Protein AF-A0AAP2XPA7-F1 (afdb_monomer_lite)

Organism: NCBI:txid1982626

Radius of gyration: 22.71 Å; chains: 1; bounding box: 50×50×61 Å

pLDDT: mean 86.95, std 21.34, range [24.19, 98.56]

InterPro domains:
  IPR046526 Domain of unknown function DUF6591 [PF20234] (189-269)

Structure (mmCIF, N/CA/C/O backbone):
data_AF-A0AAP2XPA7-F1
#
_entry.id   AF-A0AAP2XPA7-F1
#
loop_
_atom_site.group_PDB
_atom_site.id
_atom_site.type_symbol
_atom_site.label_atom_id
_atom_site.label_alt_id
_atom_site.label_comp_id
_atom_site.label_asym_id
_atom_site.label_entity_id
_atom_site.label_seq_id
_atom_site.pdbx_PDB_ins_code
_atom_site.Cartn_x
_atom_site.Cartn_y
_atom_site.Cartn_z
_atom_site.occupancy
_atom_site.B_iso_or_equiv
_atom_site.auth_seq_id
_atom_site.auth_comp_id
_atom_site.auth_asym_id
_atom_site.auth_atom_id
_atom_site.pdbx_PDB_model_num
ATOM 1 N N . MET A 1 1 ? 23.684 -10.908 29.708 1.00 32.38 1 MET A N 1
ATOM 2 C CA . MET A 1 1 ? 23.784 -9.441 29.543 1.00 32.38 1 MET A CA 1
ATOM 3 C C . MET A 1 1 ? 23.116 -9.049 28.233 1.00 32.38 1 MET A C 1
ATOM 5 O O . MET A 1 1 ? 23.741 -9.138 27.185 1.00 32.38 1 MET A O 1
ATOM 9 N N . LYS A 1 2 ? 21.822 -8.710 28.269 1.00 29.56 2 LYS A N 1
ATOM 10 C CA . LYS A 1 2 ? 21.107 -8.199 27.093 1.00 29.56 2 LYS A CA 1
ATOM 11 C C . LYS A 1 2 ? 21.436 -6.709 26.979 1.00 29.56 2 LYS A C 1
ATOM 13 O O . LYS A 1 2 ? 21.100 -5.944 27.875 1.00 29.56 2 LYS A O 1
ATOM 18 N N . ARG A 1 3 ? 22.179 -6.322 25.941 1.00 28.05 3 ARG A N 1
ATOM 19 C CA . ARG A 1 3 ? 22.446 -4.914 25.623 1.00 28.05 3 ARG A CA 1
ATOM 20 C C . ARG A 1 3 ? 21.129 -4.291 25.161 1.00 28.05 3 ARG A C 1
ATOM 22 O O . ARG A 1 3 ? 20.642 -4.648 24.095 1.00 28.05 3 ARG A O 1
ATOM 29 N N . GLY A 1 4 ? 20.550 -3.422 25.988 1.00 28.19 4 GLY A N 1
ATOM 30 C CA . GLY A 1 4 ? 19.386 -2.620 25.622 1.00 28.19 4 GLY A CA 1
ATOM 31 C C . GLY A 1 4 ? 19.753 -1.683 24.476 1.00 28.19 4 GLY A C 1
ATOM 32 O O . GLY A 1 4 ? 20.657 -0.858 24.613 1.00 28.19 4 GLY A O 1
ATOM 33 N N . ILE A 1 5 ? 19.091 -1.853 23.337 1.00 33.91 5 ILE A N 1
ATOM 34 C CA . ILE A 1 5 ? 19.150 -0.913 22.222 1.00 33.91 5 ILE A CA 1
ATOM 35 C C . ILE A 1 5 ? 18.190 0.220 22.585 1.00 33.91 5 ILE A C 1
ATOM 37 O O . ILE A 1 5 ? 16.990 -0.005 22.707 1.00 33.91 5 ILE A O 1
ATOM 41 N N . LYS A 1 6 ? 18.724 1.425 22.802 1.00 30.05 6 LYS A N 1
ATOM 42 C CA . LYS A 1 6 ? 17.925 2.650 22.907 1.00 30.05 6 LYS A CA 1
ATOM 43 C C . LYS A 1 6 ? 17.439 3.008 21.501 1.00 30.05 6 LYS A C 1
ATOM 45 O O . LYS A 1 6 ? 18.200 3.580 20.724 1.00 30.05 6 LYS A O 1
ATOM 50 N N . CYS A 1 7 ? 16.218 2.620 21.146 1.00 33.81 7 CYS A N 1
ATOM 51 C CA . CYS A 1 7 ? 15.579 3.067 19.911 1.00 33.81 7 CYS A CA 1
ATOM 52 C C . CYS A 1 7 ? 14.835 4.374 20.189 1.00 33.81 7 CYS A C 1
ATOM 54 O O . CYS A 1 7 ? 13.756 4.372 20.766 1.00 33.81 7 CYS A O 1
ATOM 56 N N . ILE A 1 8 ? 15.444 5.487 19.780 1.00 37.09 8 ILE A N 1
ATOM 57 C CA . ILE A 1 8 ? 14.778 6.786 19.670 1.00 37.09 8 ILE A CA 1
ATOM 58 C C . ILE A 1 8 ? 13.763 6.667 18.531 1.00 37.09 8 ILE A C 1
ATOM 60 O O . ILE A 1 8 ? 14.139 6.360 17.397 1.00 37.09 8 ILE A O 1
ATOM 64 N N . ILE A 1 9 ? 12.484 6.878 18.836 1.00 39.69 9 ILE A N 1
ATOM 65 C CA . ILE A 1 9 ? 11.406 6.940 17.848 1.00 39.69 9 ILE A CA 1
ATOM 66 C C . ILE A 1 9 ? 11.631 8.210 17.016 1.00 39.69 9 ILE A C 1
ATOM 68 O O . ILE A 1 9 ? 11.303 9.316 17.435 1.00 39.69 9 ILE A O 1
ATOM 72 N N . LEU A 1 10 ? 12.247 8.070 15.839 1.00 30.36 10 LEU A N 1
ATOM 73 C CA . LEU A 1 10 ? 12.409 9.178 14.901 1.00 30.36 10 LEU A CA 1
ATOM 74 C C . LEU A 1 10 ? 11.101 9.356 14.119 1.00 30.36 10 LEU A C 1
ATOM 76 O O . LEU A 1 10 ? 10.814 8.625 13.175 1.00 30.36 10 LEU A O 1
ATOM 80 N N . ILE A 1 11 ? 10.303 10.325 14.557 1.00 42.41 11 ILE A N 1
ATOM 81 C CA . ILE A 1 11 ? 9.029 10.723 13.957 1.00 42.41 11 ILE A CA 1
ATOM 82 C C . ILE A 1 11 ? 9.323 11.612 12.742 1.00 42.41 11 ILE A C 1
ATOM 84 O O . ILE A 1 11 ? 9.818 12.730 12.887 1.00 42.41 11 ILE A O 1
ATOM 88 N N . CYS A 1 12 ? 9.008 11.150 11.533 1.00 29.23 12 CYS A N 1
ATOM 89 C CA . CYS A 1 12 ? 8.997 12.020 10.359 1.00 29.23 12 CYS A CA 1
ATOM 90 C C . CYS A 1 12 ? 7.771 12.944 10.426 1.00 29.23 12 CYS A C 1
ATOM 92 O O . CYS A 1 12 ? 6.669 12.553 10.053 1.00 29.23 12 CYS A O 1
ATOM 94 N N . MET A 1 13 ? 7.959 14.177 10.909 1.00 28.88 13 MET A N 1
ATOM 95 C CA . MET A 1 13 ? 6.969 15.246 10.765 1.00 28.88 13 MET A CA 1
ATOM 96 C C . MET A 1 13 ? 6.822 15.609 9.283 1.00 28.88 13 MET A C 1
ATOM 98 O O . MET A 1 13 ? 7.747 16.148 8.673 1.00 28.88 13 MET A O 1
ATOM 102 N N . ILE A 1 14 ? 5.650 15.353 8.708 1.00 37.41 14 ILE A N 1
ATOM 103 C CA . ILE A 1 14 ? 5.261 15.949 7.430 1.00 37.41 14 ILE A CA 1
ATOM 104 C C . ILE A 1 14 ? 4.894 17.408 7.718 1.00 37.41 14 ILE A C 1
ATOM 106 O O . ILE A 1 14 ? 3.863 17.709 8.315 1.00 37.41 14 ILE A O 1
ATOM 110 N N . VAL A 1 15 ? 5.778 18.324 7.326 1.00 29.77 15 VAL A N 1
ATOM 111 C CA . VAL A 1 15 ? 5.534 19.768 7.383 1.00 29.77 15 VAL A CA 1
ATOM 112 C C . VAL A 1 15 ? 4.545 20.122 6.273 1.00 29.77 15 VAL A C 1
ATOM 114 O O . VAL A 1 15 ? 4.921 20.211 5.104 1.00 29.77 15 VAL A O 1
ATOM 117 N N . ILE A 1 16 ? 3.277 20.329 6.627 1.00 34.84 16 ILE A N 1
ATOM 118 C CA . ILE A 1 16 ? 2.291 20.903 5.708 1.00 34.84 16 ILE A CA 1
ATOM 119 C C . ILE A 1 16 ? 2.539 22.412 5.669 1.00 34.84 16 ILE A C 1
ATOM 121 O O . ILE A 1 16 ? 2.166 23.156 6.576 1.00 34.84 16 ILE A O 1
ATOM 125 N N . ILE A 1 17 ? 3.218 22.868 4.617 1.00 34.50 17 ILE A N 1
ATOM 126 C CA . ILE A 1 17 ? 3.345 24.292 4.310 1.00 34.50 17 ILE A CA 1
ATOM 127 C C . ILE A 1 17 ? 1.970 24.770 3.838 1.00 34.50 17 ILE A C 1
ATOM 129 O O . ILE A 1 17 ? 1.513 24.406 2.756 1.00 34.50 17 ILE A O 1
ATOM 133 N N . GLY A 1 18 ? 1.309 25.577 4.668 1.00 30.67 18 GLY A N 1
ATOM 134 C CA . GLY A 1 18 ? 0.062 26.245 4.318 1.00 30.67 18 GLY A CA 1
ATOM 135 C C . GLY A 1 18 ? 0.271 27.239 3.175 1.00 30.67 18 GLY A C 1
ATOM 136 O O . GLY A 1 18 ? 1.061 28.176 3.289 1.00 30.67 18 GLY A O 1
ATOM 137 N N . GLY A 1 19 ? -0.459 27.038 2.080 1.00 25.56 19 GLY A N 1
ATOM 138 C CA . GLY A 1 19 ? -0.622 28.009 1.006 1.00 25.56 19 GLY A CA 1
ATOM 139 C C . GLY A 1 19 ? -2.089 28.405 0.897 1.00 25.56 19 GLY A C 1
ATOM 140 O O . GLY A 1 19 ? -2.905 27.623 0.423 1.00 25.56 19 GLY A O 1
ATOM 141 N N . CYS A 1 20 ? -2.432 29.618 1.329 1.00 32.19 20 CYS A N 1
ATOM 142 C CA . CYS A 1 20 ? -3.720 30.230 1.015 1.00 32.19 20 CYS A CA 1
ATOM 143 C C . CYS A 1 20 ? -3.770 30.599 -0.474 1.00 32.19 20 CYS A C 1
ATOM 145 O O . CYS A 1 20 ? -2.860 31.269 -0.963 1.00 32.19 20 CYS A O 1
ATOM 147 N N . SER A 1 21 ? -4.864 30.283 -1.171 1.00 24.19 21 SER A N 1
ATOM 148 C CA . SER A 1 21 ? -5.301 31.095 -2.311 1.00 24.19 21 SER A CA 1
ATOM 149 C C . SER A 1 21 ? -6.804 30.985 -2.555 1.00 24.19 21 SER A C 1
ATOM 151 O O . SER A 1 21 ? -7.417 29.931 -2.428 1.00 24.19 21 SER A O 1
ATOM 153 N N . SER A 1 22 ? -7.379 32.136 -2.876 1.00 28.84 22 SER A N 1
ATOM 154 C CA . SER A 1 22 ? -8.795 32.458 -2.958 1.00 28.84 22 SER A CA 1
ATOM 155 C C . SER A 1 22 ? -9.379 32.368 -4.376 1.00 28.84 22 SER A C 1
ATOM 157 O O . SER A 1 22 ? -8.734 32.783 -5.334 1.00 28.84 22 SER A O 1
ATOM 159 N N . ASN A 1 23 ? -10.674 32.033 -4.424 1.00 29.52 23 ASN A N 1
ATOM 160 C CA . ASN A 1 23 ? -11.733 32.463 -5.355 1.00 29.52 23 ASN A CA 1
ATOM 161 C C . ASN A 1 23 ? -11.723 32.073 -6.855 1.00 29.52 23 ASN A C 1
ATOM 163 O O . ASN A 1 23 ? -11.093 32.703 -7.694 1.00 29.52 23 ASN A O 1
ATOM 167 N N . ASN A 1 24 ? -12.675 31.174 -7.159 1.00 30.34 24 ASN A N 1
ATOM 168 C CA . ASN A 1 24 ? -13.775 31.277 -8.137 1.00 30.34 24 ASN A CA 1
ATOM 169 C C . ASN A 1 24 ? -13.486 31.664 -9.603 1.00 30.34 24 ASN A C 1
ATOM 171 O O . ASN A 1 24 ? -13.270 32.832 -9.922 1.00 30.34 24 ASN A O 1
ATOM 175 N N . LYS A 1 25 ? -13.828 30.736 -10.514 1.00 27.84 25 LYS A N 1
ATOM 176 C CA . LYS A 1 25 ? -14.823 30.983 -11.580 1.00 27.84 25 LYS A CA 1
ATOM 177 C C . LYS A 1 25 ? -15.338 29.675 -12.194 1.00 27.84 25 LYS A C 1
ATOM 179 O O . LYS A 1 25 ? -14.579 28.900 -12.762 1.00 27.84 25 LYS A O 1
ATOM 184 N N . LYS A 1 26 ? -16.659 29.484 -12.100 1.00 37.09 26 LYS A N 1
ATOM 185 C CA . LYS A 1 26 ? -17.453 28.524 -12.881 1.00 37.09 26 LYS A CA 1
ATOM 186 C C . LYS A 1 26 ? -17.327 28.827 -14.374 1.00 37.09 26 LYS A C 1
ATOM 188 O O . LYS A 1 26 ? -17.405 29.993 -14.746 1.00 37.09 26 LYS A O 1
ATOM 193 N N . ASN A 1 27 ? -17.289 27.784 -15.200 1.00 28.47 27 ASN A N 1
ATOM 194 C CA . ASN A 1 27 ? -17.918 27.795 -16.517 1.00 28.47 27 ASN A CA 1
ATOM 195 C C . ASN A 1 27 ? -18.472 26.403 -16.834 1.00 28.47 27 ASN A C 1
ATOM 197 O O . ASN A 1 27 ? -17.802 25.392 -16.659 1.00 28.47 27 ASN A O 1
ATOM 201 N N . ASN A 1 28 ? -19.736 26.412 -17.244 1.00 37.72 28 ASN A N 1
ATOM 202 C CA . ASN A 1 28 ? -20.585 25.274 -17.560 1.00 37.72 28 ASN A CA 1
ATOM 203 C C . ASN A 1 28 ? -20.416 24.907 -19.040 1.00 37.72 28 ASN A C 1
ATOM 205 O O . ASN A 1 28 ? -20.481 25.808 -19.873 1.00 37.72 28 ASN A O 1
ATOM 209 N N . THR A 1 29 ? -20.343 23.618 -19.368 1.00 31.69 29 THR A N 1
ATOM 210 C CA . THR A 1 29 ? -20.801 23.083 -20.662 1.00 31.69 29 THR A CA 1
ATOM 211 C C . THR A 1 29 ? -21.188 21.621 -20.485 1.00 31.69 29 THR A C 1
ATOM 213 O O . THR A 1 29 ? -20.359 20.808 -20.088 1.00 31.69 29 THR A O 1
ATOM 216 N N . ASN A 1 30 ? -22.453 21.324 -20.787 1.00 42.62 30 ASN A N 1
ATOM 217 C CA . ASN A 1 30 ? -23.019 19.982 -20.836 1.00 42.62 30 ASN A CA 1
ATOM 218 C C . ASN A 1 30 ? -22.387 19.165 -21.969 1.00 42.62 30 ASN A C 1
ATOM 220 O O . ASN A 1 30 ? -22.401 19.586 -23.125 1.00 42.62 30 ASN A O 1
ATOM 224 N N . SER A 1 31 ? -21.960 17.957 -21.635 1.00 35.59 31 SER A N 1
ATOM 225 C CA . SER A 1 31 ? -21.952 16.801 -22.528 1.00 35.59 31 SER A CA 1
ATOM 226 C C . SER A 1 31 ? -22.419 15.611 -21.702 1.00 35.59 31 SER A C 1
ATOM 228 O O . SER A 1 31 ? -22.026 15.530 -20.540 1.00 35.59 31 SER A O 1
ATOM 230 N N . ASP A 1 32 ? -23.233 14.737 -22.291 1.00 37.47 32 ASP A N 1
ATOM 231 C CA . ASP A 1 32 ? -23.717 13.468 -21.733 1.00 37.47 32 ASP A CA 1
ATOM 232 C C . ASP A 1 32 ? -22.557 12.568 -21.268 1.00 37.47 32 ASP A C 1
ATOM 234 O O . ASP A 1 32 ? -22.134 11.634 -21.947 1.00 37.47 32 ASP A O 1
ATOM 238 N N . LEU A 1 33 ? -21.998 12.897 -20.109 1.00 39.41 33 LEU A N 1
ATOM 239 C CA . LEU A 1 33 ? -21.073 12.074 -19.361 1.00 39.41 33 LEU A CA 1
ATOM 240 C C . LEU A 1 33 ? -21.954 11.140 -18.549 1.00 39.41 33 LEU A C 1
ATOM 242 O O . LEU A 1 33 ? -22.771 11.609 -17.756 1.00 39.41 33 LEU A O 1
ATOM 246 N N . GLU A 1 34 ? -21.798 9.833 -18.761 1.00 40.03 34 GLU A N 1
ATOM 247 C CA . GLU A 1 34 ? -22.176 8.846 -17.754 1.00 40.03 34 GLU A CA 1
ATOM 248 C C . GLU A 1 34 ? -21.768 9.416 -16.398 1.00 40.03 34 GLU A C 1
ATOM 250 O O . GLU A 1 34 ? -20.605 9.781 -16.209 1.00 40.03 34 GLU A O 1
ATOM 255 N N . GLU A 1 35 ? -22.744 9.606 -15.514 1.00 39.84 35 GLU A N 1
ATOM 256 C CA . GLU A 1 35 ? -22.523 10.142 -14.182 1.00 39.84 35 GLU A CA 1
ATOM 257 C C . GLU A 1 35 ? -21.472 9.249 -13.525 1.00 39.84 35 GLU A C 1
ATOM 259 O O . GLU A 1 35 ? -21.736 8.098 -13.174 1.00 39.84 35 GLU A O 1
ATOM 264 N N . GLN A 1 36 ? -20.229 9.732 -13.504 1.00 52.97 36 GLN A N 1
ATOM 265 C CA . GLN A 1 36 ? -19.084 8.949 -13.089 1.00 52.97 36 GLN A CA 1
ATOM 266 C C . GLN A 1 36 ? -19.266 8.699 -11.601 1.00 52.97 36 GLN A C 1
ATOM 268 O O . GLN A 1 36 ? -19.017 9.581 -10.782 1.00 52.97 36 GLN A O 1
ATOM 273 N N . SER A 1 37 ? -19.813 7.530 -11.260 1.00 61.47 37 SER A N 1
ATOM 274 C CA . SER A 1 37 ? -20.236 7.224 -9.899 1.00 61.47 37 SER A CA 1
ATOM 275 C C . SER A 1 37 ? -19.030 7.373 -8.982 1.00 61.47 37 SER A C 1
ATOM 277 O O . SER A 1 37 ? -18.080 6.605 -9.119 1.00 61.47 37 SER A O 1
ATOM 279 N N . LYS A 1 38 ? -19.013 8.361 -8.087 1.00 82.38 38 LYS A N 1
ATOM 280 C CA . LYS A 1 38 ? -17.900 8.548 -7.147 1.00 82.38 38 LYS A CA 1
ATOM 281 C C . LYS A 1 38 ? -17.711 7.261 -6.335 1.00 82.38 38 LYS A C 1
ATOM 283 O O . LYS A 1 38 ? -18.690 6.603 -5.989 1.00 82.38 38 LYS A O 1
ATOM 288 N N . ILE A 1 39 ? -16.460 6.870 -6.090 1.00 93.12 39 ILE A N 1
ATOM 289 C CA . ILE A 1 39 ? -16.162 5.682 -5.283 1.00 93.12 39 ILE A CA 1
ATOM 290 C C . ILE A 1 39 ? -16.845 5.788 -3.910 1.00 93.12 39 ILE A C 1
ATOM 292 O O . ILE A 1 39 ? -16.883 6.869 -3.323 1.00 93.12 39 ILE A O 1
ATOM 296 N N . ASN A 1 40 ? -17.392 4.676 -3.417 1.00 95.50 40 ASN A N 1
ATOM 297 C CA . ASN A 1 40 ? -18.101 4.616 -2.145 1.00 95.50 40 ASN A CA 1
ATOM 298 C C . ASN A 1 40 ? -17.413 3.625 -1.195 1.00 95.50 40 ASN A C 1
ATOM 300 O O . ASN A 1 40 ? -17.178 2.473 -1.557 1.00 95.50 40 ASN A O 1
ATOM 304 N N . ILE A 1 41 ? -17.105 4.069 0.022 1.00 97.06 41 ILE A N 1
ATOM 305 C CA . ILE A 1 41 ? -16.493 3.277 1.091 1.00 97.06 41 ILE A CA 1
ATOM 306 C C . ILE A 1 41 ? -17.351 2.076 1.497 1.00 97.06 41 ILE A C 1
ATOM 308 O O . ILE A 1 41 ? -16.803 1.024 1.805 1.00 97.06 41 ILE A O 1
ATOM 312 N N . GLU A 1 42 ? -18.679 2.192 1.423 1.00 96.56 42 GLU A N 1
ATOM 313 C CA . GLU A 1 42 ? -19.600 1.095 1.756 1.00 96.56 42 GLU A CA 1
ATOM 314 C C . GLU A 1 42 ? -19.509 -0.074 0.754 1.00 96.56 42 GLU A C 1
ATOM 316 O O . GLU A 1 42 ? -19.899 -1.194 1.069 1.00 96.56 42 GLU A O 1
ATOM 321 N N . ASP A 1 43 ? -18.944 0.154 -0.439 1.00 98.12 43 ASP A N 1
ATOM 322 C CA . ASP A 1 43 ? -18.659 -0.896 -1.426 1.00 98.12 43 ASP A CA 1
ATOM 323 C C . ASP A 1 43 ? -17.284 -1.565 -1.200 1.00 98.12 43 ASP A C 1
ATOM 325 O O . ASP A 1 43 ? -16.844 -2.398 -2.003 1.00 98.12 43 ASP A O 1
ATOM 329 N N . ILE A 1 44 ? -16.572 -1.222 -0.124 1.00 98.19 44 ILE A N 1
ATOM 330 C CA . ILE A 1 44 ? -15.307 -1.849 0.269 1.00 98.19 44 ILE A CA 1
ATOM 331 C C . ILE A 1 44 ? -15.537 -2.647 1.557 1.00 98.19 44 ILE A C 1
ATOM 333 O O . ILE A 1 44 ? -15.420 -2.128 2.664 1.00 98.19 44 ILE A O 1
ATOM 337 N N . ASP A 1 45 ? -15.814 -3.948 1.421 1.00 98.38 45 ASP A N 1
ATOM 338 C CA . ASP A 1 45 ? -16.005 -4.826 2.580 1.00 98.38 45 ASP A CA 1
ATOM 339 C C . ASP A 1 45 ? -14.654 -5.083 3.248 1.00 98.38 45 ASP A C 1
ATOM 341 O O . ASP A 1 45 ? -13.821 -5.806 2.690 1.00 98.38 45 ASP A O 1
ATOM 345 N N . TRP A 1 46 ? -14.432 -4.567 4.453 1.00 98.38 46 TRP A N 1
ATOM 346 C CA . TRP A 1 46 ? -13.197 -4.794 5.201 1.00 98.38 46 TRP A CA 1
ATOM 347 C C . TRP A 1 46 ? -13.449 -5.451 6.559 1.00 98.38 46 TRP A C 1
ATOM 349 O O . TRP A 1 46 ? -14.532 -5.376 7.135 1.00 98.38 46 TRP A O 1
ATOM 359 N N . LYS A 1 47 ? -12.434 -6.150 7.076 1.00 97.81 47 LYS A N 1
ATOM 360 C CA . LYS A 1 47 ? -12.443 -6.693 8.440 1.00 97.81 47 LYS A CA 1
ATOM 361 C C . LYS A 1 47 ? -11.039 -6.842 8.997 1.00 97.81 47 LYS A C 1
ATOM 363 O O . LYS A 1 47 ? -10.126 -7.257 8.282 1.00 97.81 47 LYS A O 1
ATOM 368 N N . VAL A 1 48 ? -10.902 -6.611 10.298 1.00 98.31 48 VAL A N 1
ATOM 369 C CA . VAL A 1 48 ? -9.704 -6.971 11.059 1.00 98.31 48 VAL A CA 1
ATOM 370 C C . VAL A 1 48 ? -9.940 -8.309 11.750 1.00 98.31 48 VAL A C 1
ATOM 372 O O . VAL A 1 48 ? -10.984 -8.543 12.356 1.00 98.31 48 VAL A O 1
ATOM 375 N N . ARG A 1 49 ? -8.974 -9.219 11.640 1.00 97.69 49 ARG A N 1
ATOM 376 C CA . ARG A 1 49 ? -9.011 -10.533 12.291 1.00 97.69 49 ARG A CA 1
ATOM 377 C C . ARG A 1 49 ? -7.646 -10.922 12.826 1.00 97.69 49 ARG A C 1
ATOM 379 O O . ARG A 1 49 ? -6.620 -10.433 12.368 1.00 97.69 49 ARG A O 1
ATOM 386 N N . GLN A 1 50 ? -7.628 -11.897 13.722 1.00 98.19 50 GLN A N 1
ATOM 387 C CA . GLN A 1 50 ? -6.392 -12.572 14.089 1.00 98.19 50 GLN A CA 1
ATOM 388 C C . GLN A 1 50 ? -5.905 -13.479 12.943 1.00 98.19 50 GLN A C 1
ATOM 390 O O . GLN A 1 50 ? -6.696 -14.184 12.307 1.00 98.19 50 GLN A O 1
ATOM 395 N N . GLY A 1 51 ? -4.597 -13.512 12.694 1.00 97.19 51 GLY A N 1
ATOM 396 C CA . GLY A 1 51 ? -3.961 -14.499 11.822 1.00 97.19 51 GLY A CA 1
ATOM 397 C C . GLY A 1 51 ? -2.478 -14.701 12.122 1.00 97.19 51 GLY A C 1
ATOM 398 O O . GLY A 1 51 ? -1.941 -14.095 13.047 1.00 97.19 51 GLY A O 1
ATOM 399 N N . ILE A 1 52 ? -1.843 -15.584 11.347 1.00 96.19 52 ILE A N 1
ATOM 400 C CA . ILE A 1 52 ? -0.409 -15.885 11.422 1.00 96.19 52 ILE A CA 1
ATOM 401 C C . ILE A 1 52 ? 0.222 -15.567 10.066 1.00 96.19 52 ILE A C 1
ATOM 403 O O . ILE A 1 52 ? -0.293 -16.009 9.036 1.00 96.19 52 ILE A O 1
ATOM 407 N N . VAL A 1 53 ? 1.316 -14.810 10.063 1.00 93.94 53 VAL A N 1
ATOM 408 C CA . VAL A 1 53 ? 2.118 -14.493 8.871 1.00 93.94 53 VAL A CA 1
ATOM 409 C C . VAL A 1 53 ? 3.582 -14.693 9.241 1.00 93.94 53 VAL A C 1
ATOM 411 O O . VAL A 1 53 ? 4.011 -14.212 10.280 1.00 93.94 53 VAL A O 1
ATOM 414 N N . ASP A 1 54 ? 4.338 -15.420 8.420 1.00 92.81 54 ASP A N 1
ATOM 415 C CA . ASP A 1 54 ? 5.764 -15.706 8.656 1.00 92.81 54 ASP A CA 1
ATOM 416 C C . ASP A 1 54 ? 6.062 -16.386 10.015 1.00 92.81 54 ASP A C 1
ATOM 418 O O . ASP A 1 54 ? 7.146 -16.251 10.567 1.00 92.81 54 ASP A O 1
ATOM 422 N N . GLY A 1 55 ? 5.096 -17.147 10.547 1.00 94.69 55 GLY A N 1
ATOM 423 C CA . GLY A 1 55 ? 5.206 -17.861 11.828 1.00 94.69 55 GLY A CA 1
ATOM 424 C C . GLY A 1 55 ? 4.715 -17.072 13.046 1.00 94.69 55 GLY A C 1
ATOM 425 O O . GLY A 1 55 ? 4.438 -17.677 14.080 1.00 94.69 55 GLY A O 1
ATOM 426 N N . ASP A 1 56 ? 4.496 -15.766 12.897 1.00 94.69 56 ASP A N 1
ATOM 427 C CA . ASP A 1 56 ? 4.107 -14.873 13.986 1.00 94.69 56 ASP A CA 1
ATOM 428 C C . ASP A 1 56 ? 2.635 -14.464 13.916 1.00 94.69 56 ASP A C 1
ATOM 430 O O . ASP A 1 56 ? 2.017 -14.390 12.851 1.00 94.69 56 ASP A O 1
ATOM 434 N N . ARG A 1 57 ? 2.060 -14.196 15.089 1.00 95.81 57 ARG A N 1
ATOM 435 C CA . ARG A 1 57 ? 0.653 -13.833 15.264 1.00 95.81 57 ARG A CA 1
ATOM 436 C C . ARG A 1 57 ? 0.456 -12.320 15.115 1.00 95.81 57 ARG A C 1
ATOM 438 O O . ARG A 1 57 ? 1.104 -11.547 15.812 1.00 95.81 57 ARG A O 1
ATOM 445 N N . TYR A 1 58 ? -0.492 -11.924 14.264 1.00 97.00 58 TYR A N 1
ATOM 446 C CA . TYR A 1 58 ? -0.828 -10.523 13.993 1.00 97.00 58 TYR A CA 1
ATOM 447 C C . TYR A 1 58 ? -2.330 -10.295 13.845 1.00 97.00 58 TYR A C 1
ATOM 449 O O . TYR A 1 58 ? -3.075 -11.188 13.419 1.00 97.00 58 TYR A O 1
ATOM 457 N N . ALA A 1 59 ? -2.758 -9.073 14.132 1.00 97.88 59 ALA A N 1
ATOM 458 C CA . ALA A 1 59 ? -3.984 -8.510 13.606 1.00 97.88 59 ALA A CA 1
ATOM 459 C C . ALA A 1 59 ? -3.793 -8.188 12.122 1.00 97.88 59 ALA A C 1
ATOM 461 O O . ALA A 1 59 ? -2.795 -7.591 11.710 1.00 97.88 59 ALA A O 1
ATOM 462 N N . LEU A 1 60 ? -4.749 -8.628 11.315 1.00 98.12 60 LEU A N 1
ATOM 463 C CA . LEU A 1 60 ? -4.685 -8.572 9.866 1.00 98.12 60 LEU A CA 1
ATOM 464 C C . LEU A 1 60 ? -5.967 -7.970 9.307 1.00 98.12 60 LEU A C 1
ATOM 466 O O . LEU A 1 60 ? -7.058 -8.466 9.601 1.00 98.12 60 LEU A O 1
ATOM 470 N N . LEU A 1 61 ? -5.814 -6.955 8.464 1.00 98.19 61 LEU A N 1
ATOM 471 C CA . LEU A 1 61 ? -6.862 -6.402 7.628 1.00 98.19 61 LEU A CA 1
ATOM 472 C C . LEU A 1 61 ? -6.996 -7.241 6.344 1.00 98.19 61 LEU A C 1
ATOM 474 O O . LEU A 1 61 ? -6.028 -7.487 5.615 1.00 98.19 61 LEU A O 1
ATOM 478 N N . ASP A 1 62 ? -8.223 -7.668 6.067 1.00 98.12 62 ASP A N 1
ATOM 479 C CA . ASP A 1 62 ? -8.652 -8.152 4.758 1.00 98.12 62 ASP A CA 1
ATOM 480 C C . ASP A 1 62 ? -9.660 -7.148 4.190 1.00 98.12 62 ASP A C 1
ATOM 482 O O . ASP A 1 62 ? -10.499 -6.654 4.945 1.00 98.12 62 ASP A O 1
ATOM 486 N N . TYR A 1 63 ? -9.644 -6.910 2.876 1.00 98.50 63 TYR A N 1
ATOM 487 C CA . TYR A 1 63 ? -10.737 -6.193 2.220 1.00 98.50 63 TYR A CA 1
ATOM 488 C C . TYR A 1 63 ? -11.080 -6.745 0.838 1.00 98.50 63 TYR A C 1
ATOM 490 O O . TYR A 1 63 ? -10.243 -7.331 0.141 1.00 98.50 63 TYR A O 1
ATOM 498 N N . LYS A 1 64 ? -12.336 -6.560 0.437 1.00 98.56 64 LYS A N 1
ATOM 499 C CA . LYS A 1 64 ? -12.859 -6.864 -0.891 1.00 98.56 64 LYS A CA 1
ATOM 500 C C . LYS A 1 64 ? -13.315 -5.573 -1.554 1.00 98.56 64 LYS A C 1
ATOM 502 O O . LYS A 1 64 ? -14.100 -4.826 -0.990 1.00 98.56 64 LYS A O 1
ATOM 507 N N . ASN A 1 65 ? -12.844 -5.349 -2.772 1.00 98.56 65 ASN A N 1
ATOM 508 C CA . ASN A 1 65 ? -13.287 -4.234 -3.591 1.00 98.56 65 ASN A CA 1
ATOM 509 C C . ASN A 1 65 ? -14.564 -4.629 -4.352 1.00 98.56 65 ASN A C 1
ATOM 511 O O . ASN A 1 65 ? -14.472 -5.417 -5.295 1.00 98.56 65 ASN A O 1
ATOM 515 N N . ASN A 1 66 ? -15.735 -4.110 -3.974 1.00 98.31 66 ASN A N 1
ATOM 516 C CA . ASN A 1 66 ? -16.974 -4.253 -4.756 1.00 98.31 66 ASN A CA 1
ATOM 517 C C . ASN A 1 66 ? -17.284 -3.015 -5.619 1.00 98.31 66 ASN A C 1
ATOM 519 O O . ASN A 1 66 ? -18.233 -3.047 -6.405 1.00 98.31 66 ASN A O 1
ATOM 523 N N . THR A 1 67 ? -16.462 -1.965 -5.532 1.00 97.25 67 THR A N 1
ATOM 524 C CA . THR A 1 67 ? -16.586 -0.749 -6.346 1.00 97.25 67 THR A CA 1
ATOM 525 C C . THR A 1 67 ? -16.416 -1.075 -7.842 1.00 97.25 67 THR A C 1
ATOM 527 O O . THR A 1 67 ? -15.831 -2.107 -8.204 1.00 97.25 67 THR A O 1
ATOM 530 N N . PRO A 1 68 ? -16.892 -0.218 -8.764 1.00 96.31 68 PRO A N 1
ATOM 531 C CA . PRO A 1 68 ? -16.644 -0.406 -10.191 1.00 96.31 68 PRO A CA 1
ATOM 532 C C . PRO A 1 68 ? -15.183 -0.149 -10.603 1.00 96.31 68 PRO A C 1
ATOM 534 O O . PRO A 1 68 ? -14.821 -0.473 -11.734 1.00 96.31 68 PRO A O 1
ATOM 537 N N . TYR A 1 69 ? -14.350 0.393 -9.711 1.00 97.44 69 TYR A N 1
ATOM 538 C CA . TYR A 1 69 ? -12.994 0.845 -10.010 1.00 97.44 69 TYR A CA 1
ATOM 539 C C . TYR A 1 69 ? -11.924 -0.182 -9.645 1.00 97.44 69 TYR A C 1
ATOM 541 O O . TYR A 1 69 ? -12.130 -1.075 -8.821 1.00 97.44 69 TYR A O 1
ATOM 549 N N . THR A 1 70 ? -10.737 -0.029 -10.230 1.00 97.50 70 THR A N 1
ATOM 550 C CA . THR A 1 70 ? -9.521 -0.667 -9.715 1.00 97.50 70 THR A CA 1
ATOM 551 C C . THR A 1 70 ? -8.947 0.200 -8.601 1.00 97.50 70 THR A C 1
ATOM 553 O O . THR A 1 70 ? -8.595 1.351 -8.851 1.00 97.50 70 THR A O 1
ATOM 556 N N . ILE A 1 71 ? -8.821 -0.363 -7.399 1.00 98.19 71 ILE A N 1
ATOM 557 C CA . ILE A 1 71 ? -8.155 0.280 -6.259 1.00 98.19 71 ILE A CA 1
ATOM 558 C C . ILE A 1 71 ? -6.647 0.045 -6.375 1.00 98.19 71 ILE A C 1
ATOM 560 O O . ILE A 1 71 ? -6.213 -1.080 -6.643 1.00 98.19 71 ILE A O 1
ATOM 564 N N . THR A 1 72 ? -5.855 1.101 -6.199 1.00 97.12 72 THR A N 1
ATOM 565 C CA . THR A 1 72 ? -4.383 1.064 -6.243 1.00 97.12 72 THR A CA 1
ATOM 566 C C . THR A 1 72 ? -3.751 1.221 -4.869 1.00 97.12 72 THR A C 1
ATOM 568 O O . THR A 1 72 ? -2.646 0.726 -4.659 1.00 97.12 72 THR A O 1
ATOM 571 N N . HIS A 1 73 ? -4.462 1.862 -3.943 1.00 97.50 73 HIS A N 1
ATOM 572 C CA . HIS A 1 73 ? -4.094 1.977 -2.541 1.00 97.50 73 HIS A CA 1
ATOM 573 C C . HIS A 1 73 ? -5.361 2.043 -1.682 1.00 97.50 73 HIS A C 1
ATOM 575 O O . HIS A 1 73 ? -6.342 2.682 -2.061 1.00 97.50 73 HIS A O 1
ATOM 581 N N . PHE A 1 74 ? -5.336 1.369 -0.536 1.00 98.12 74 PHE A N 1
ATOM 582 C CA . PHE A 1 74 ? -6.373 1.468 0.484 1.00 98.12 74 PHE A CA 1
ATOM 583 C C . PHE A 1 74 ? -5.731 1.505 1.861 1.00 98.12 74 PHE A C 1
ATOM 585 O O . PHE A 1 74 ? -5.022 0.566 2.227 1.00 98.12 74 PHE A O 1
ATOM 592 N N . GLU A 1 75 ? -6.028 2.546 2.621 1.00 98.00 75 GLU A N 1
ATOM 593 C CA . GLU A 1 75 ? -5.607 2.712 4.005 1.00 98.00 75 GLU A CA 1
ATOM 594 C C . GLU A 1 75 ? -6.827 2.937 4.893 1.00 98.00 75 GLU A C 1
ATOM 596 O O . GLU A 1 75 ? -7.765 3.639 4.516 1.00 98.00 75 GLU A O 1
ATOM 601 N N . LEU A 1 76 ? -6.800 2.330 6.077 1.00 97.81 76 LEU A N 1
ATOM 602 C CA . LEU A 1 76 ? -7.743 2.577 7.158 1.00 97.81 76 LEU A CA 1
ATOM 603 C C . LEU A 1 76 ? -6.980 2.963 8.412 1.00 97.81 76 LEU A C 1
ATOM 605 O O . LEU A 1 76 ? -6.081 2.233 8.838 1.00 97.81 76 LEU A O 1
ATOM 609 N N . THR A 1 77 ? -7.407 4.054 9.034 1.00 97.88 77 THR A N 1
ATOM 610 C CA . THR A 1 77 ? -6.956 4.462 10.361 1.00 97.88 77 THR A CA 1
ATOM 611 C C . THR A 1 77 ? -8.057 4.222 11.387 1.00 97.88 77 THR A C 1
ATOM 613 O O . THR A 1 77 ? -9.253 4.220 11.079 1.00 97.88 77 THR A O 1
ATOM 616 N N . PHE A 1 78 ? -7.645 3.998 12.626 1.00 97.75 78 PHE A N 1
ATOM 617 C CA . PHE A 1 78 ? -8.518 3.774 13.763 1.00 97.75 78 PHE A CA 1
ATOM 618 C C . PHE A 1 78 ? -8.052 4.662 14.908 1.00 97.75 78 PHE A C 1
ATOM 620 O O . PHE A 1 78 ? -6.856 4.727 15.186 1.00 97.75 78 PHE A O 1
ATOM 627 N N . GLU A 1 79 ? -8.998 5.297 15.586 1.00 96.38 79 GLU A N 1
ATOM 628 C CA . GLU A 1 79 ? -8.742 6.205 16.701 1.00 96.38 79 GLU A CA 1
ATOM 629 C C . GLU A 1 79 ? -9.528 5.758 17.934 1.00 96.38 79 GLU A C 1
ATOM 631 O O . GLU A 1 79 ? -10.641 5.236 17.826 1.00 96.38 79 GLU A O 1
ATOM 636 N N . GLU A 1 80 ? -8.918 5.939 19.104 1.00 96.56 80 GLU A N 1
ATOM 637 C CA . GLU A 1 80 ? -9.487 5.674 20.421 1.00 96.56 80 GLU A CA 1
ATOM 638 C C . GLU A 1 80 ? -10.958 6.088 20.526 1.00 96.56 80 GLU A C 1
ATOM 640 O O . GLU A 1 80 ? -11.351 7.188 20.133 1.00 96.56 80 GLU A O 1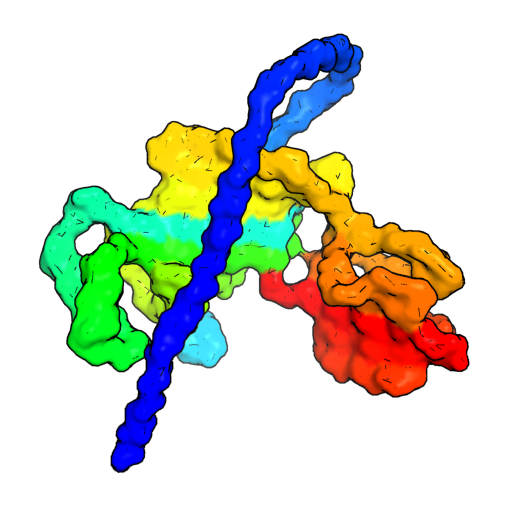
ATOM 645 N N . LYS A 1 81 ? -11.775 5.202 21.101 1.00 96.31 81 LYS A N 1
ATOM 646 C CA . LYS A 1 81 ? -13.175 5.499 21.403 1.00 96.31 81 LYS A CA 1
ATOM 647 C C . LYS A 1 81 ? -13.290 6.611 22.445 1.00 96.31 81 LYS A C 1
ATOM 649 O O . LYS A 1 81 ? -12.648 6.547 23.490 1.00 96.31 81 LYS A O 1
ATOM 654 N N . ASP A 1 82 ? -14.196 7.559 22.209 1.00 93.06 82 ASP A N 1
ATOM 655 C CA . ASP A 1 82 ? -14.460 8.668 23.137 1.00 93.06 82 ASP A CA 1
ATOM 656 C C . ASP A 1 82 ? -14.914 8.187 24.535 1.00 93.06 82 ASP A C 1
ATOM 658 O O . ASP A 1 82 ? -14.682 8.867 25.532 1.00 93.06 82 ASP A O 1
ATOM 662 N N . ASP A 1 83 ? -15.546 7.012 24.622 1.00 92.75 83 ASP A N 1
ATOM 663 C CA . ASP A 1 83 ? -16.087 6.411 25.848 1.00 92.75 83 ASP A CA 1
ATOM 664 C C . ASP A 1 83 ? -15.230 5.257 26.406 1.00 92.75 83 ASP A C 1
ATOM 666 O O . ASP A 1 83 ? -15.713 4.428 27.187 1.00 92.75 83 ASP A O 1
ATOM 670 N N . LEU A 1 84 ? -13.953 5.178 26.015 1.00 94.62 84 LEU A N 1
ATOM 671 C CA . LEU A 1 84 ? -13.075 4.091 26.434 1.00 94.62 84 LEU A CA 1
ATOM 672 C C . LEU A 1 84 ? -12.787 4.129 27.943 1.00 94.62 84 LEU A C 1
ATOM 674 O O . LEU A 1 84 ? -12.347 5.139 28.491 1.00 94.62 84 LEU A O 1
ATOM 678 N N . LYS A 1 85 ? -12.975 2.989 28.615 1.00 95.44 85 LYS A N 1
ATOM 679 C CA . LYS A 1 85 ? -12.701 2.847 30.050 1.00 95.44 85 LYS A CA 1
ATOM 680 C C . LYS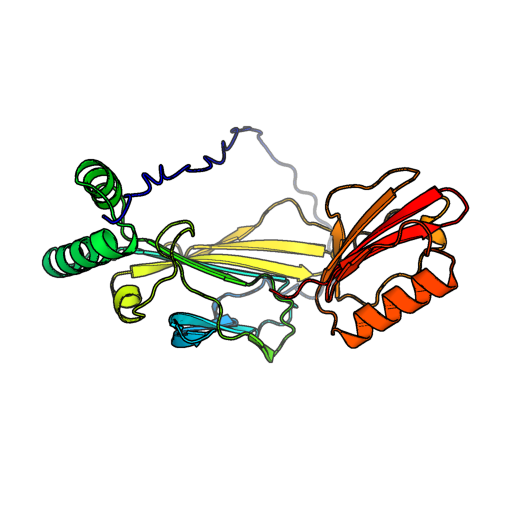 A 1 85 ? -11.204 2.928 30.336 1.00 95.44 85 LYS A C 1
ATOM 682 O O . LYS A 1 85 ? -10.408 2.246 29.691 1.00 95.44 85 LYS A O 1
ATOM 687 N N . GLU A 1 86 ? -10.843 3.659 31.387 1.00 94.44 86 GLU A N 1
ATOM 688 C CA . GLU A 1 86 ? -9.449 3.794 31.831 1.00 94.44 86 GLU A CA 1
ATOM 689 C C . GLU A 1 86 ? -8.792 2.440 32.146 1.00 94.44 86 GLU A C 1
ATOM 691 O O . GLU A 1 86 ? -7.644 2.217 31.781 1.00 94.44 86 GLU A O 1
ATOM 696 N N . GLU A 1 87 ? -9.535 1.473 32.697 1.00 95.56 87 GLU A N 1
ATOM 697 C CA . GLU A 1 87 ? -9.026 0.112 32.937 1.00 95.56 87 GLU A CA 1
ATOM 698 C C . GLU A 1 87 ? -8.552 -0.595 31.654 1.00 95.56 87 GLU A C 1
ATOM 700 O O . GLU A 1 87 ? -7.592 -1.368 31.676 1.00 95.56 87 GLU A O 1
ATOM 705 N N . ASP A 1 88 ? -9.224 -0.365 30.523 1.00 95.75 88 ASP A N 1
ATOM 706 C CA . ASP A 1 88 ? -8.849 -0.975 29.247 1.00 95.75 88 ASP A CA 1
ATOM 707 C C . ASP A 1 88 ? -7.661 -0.239 28.611 1.00 95.75 88 ASP A C 1
ATOM 709 O O . ASP A 1 88 ? -6.781 -0.883 28.031 1.00 95.75 88 ASP A O 1
ATOM 713 N N . LYS A 1 89 ? -7.563 1.083 28.818 1.00 94.94 89 LYS A N 1
ATOM 714 C CA . LYS A 1 89 ? -6.370 1.867 28.463 1.00 94.94 89 LYS A CA 1
ATOM 715 C C . LYS A 1 89 ? -5.147 1.415 29.251 1.00 94.94 89 LYS A C 1
ATOM 717 O O . LYS A 1 89 ? -4.091 1.200 28.669 1.00 94.94 89 LYS A O 1
ATOM 722 N N . GLU A 1 90 ? -5.277 1.197 30.558 1.00 94.94 90 GLU A N 1
ATOM 723 C CA . GLU A 1 90 ? -4.176 0.719 31.400 1.00 94.94 90 GLU A CA 1
ATOM 724 C C . GLU A 1 90 ? -3.656 -0.654 30.952 1.00 94.94 90 GLU A C 1
ATOM 726 O O . GLU A 1 90 ? -2.439 -0.860 30.879 1.00 94.94 90 GLU A O 1
ATOM 731 N N . LYS A 1 91 ? -4.555 -1.582 30.588 1.00 95.31 91 LYS A N 1
ATOM 732 C CA . LYS A 1 91 ? -4.169 -2.883 30.008 1.00 95.31 91 LYS A CA 1
ATOM 733 C C . LYS A 1 91 ? -3.399 -2.702 28.702 1.00 95.31 91 LYS A C 1
ATOM 735 O O . LYS A 1 91 ? -2.350 -3.325 28.531 1.00 95.31 91 LYS A O 1
ATOM 740 N N . PHE A 1 92 ? -3.885 -1.834 27.814 1.00 95.50 92 PHE A N 1
ATOM 741 C CA . PHE A 1 92 ? -3.195 -1.507 26.570 1.00 95.50 92 PHE A CA 1
ATOM 742 C C . PHE A 1 92 ? -1.811 -0.896 26.828 1.00 95.50 92 PHE A C 1
ATOM 744 O O . PHE A 1 92 ? -0.830 -1.347 26.243 1.00 95.50 92 PHE A O 1
ATOM 751 N N . TYR A 1 93 ? -1.693 0.067 27.747 1.00 94.75 93 TYR A N 1
ATOM 752 C CA . TYR A 1 93 ? -0.420 0.718 28.062 1.00 94.75 93 TYR A CA 1
ATOM 753 C C . TYR A 1 93 ? 0.600 -0.233 28.685 1.00 94.75 93 TYR A C 1
ATOM 755 O O . TYR A 1 93 ? 1.794 -0.130 28.407 1.00 94.75 93 TYR A O 1
ATOM 763 N N . LYS A 1 94 ? 0.149 -1.191 29.499 1.00 93.31 94 LYS A N 1
ATOM 764 C CA . LYS A 1 94 ? 1.024 -2.251 30.005 1.00 93.31 94 LYS A CA 1
ATOM 765 C C . LYS A 1 94 ? 1.553 -3.119 28.864 1.00 93.31 94 LYS A C 1
ATOM 767 O O . LYS A 1 94 ? 2.744 -3.398 28.816 1.00 93.31 94 LYS A O 1
ATOM 772 N N . HIS A 1 95 ? 0.677 -3.508 27.940 1.00 93.06 95 HIS A N 1
ATOM 773 C CA . HIS A 1 95 ? 1.044 -4.312 26.776 1.00 93.06 95 HIS A CA 1
ATOM 774 C C . HIS A 1 95 ? 2.006 -3.577 25.841 1.00 93.06 95 HIS A C 1
ATOM 776 O O . HIS A 1 95 ? 3.046 -4.118 25.470 1.00 93.06 95 HIS A O 1
ATOM 782 N N . ILE A 1 96 ? 1.696 -2.330 25.476 1.00 91.62 96 ILE A N 1
ATOM 783 C CA . ILE A 1 96 ? 2.517 -1.575 24.527 1.00 91.62 96 ILE A CA 1
ATOM 784 C C . ILE A 1 96 ? 3.904 -1.270 25.100 1.00 91.62 96 ILE A C 1
ATOM 786 O O . ILE A 1 96 ? 4.868 -1.319 24.340 1.00 91.62 96 ILE A O 1
ATOM 790 N N . LYS A 1 97 ? 4.032 -1.058 26.425 1.00 92.94 97 LYS A N 1
ATOM 791 C CA . LYS A 1 97 ? 5.329 -0.887 27.103 1.00 92.94 97 LYS A CA 1
ATOM 792 C C . LYS A 1 97 ? 6.278 -2.039 26.785 1.00 92.94 97 LYS A C 1
ATOM 794 O O . LYS A 1 97 ? 7.433 -1.793 26.450 1.00 92.94 97 LYS A O 1
ATOM 799 N N . ASP A 1 98 ? 5.777 -3.272 26.833 1.00 91.12 98 ASP A N 1
ATOM 800 C CA . ASP A 1 98 ? 6.563 -4.474 26.549 1.00 91.12 98 ASP A CA 1
ATOM 801 C C . ASP A 1 98 ? 6.857 -4.628 25.048 1.00 91.12 98 ASP A C 1
ATOM 803 O O . ASP A 1 98 ? 7.976 -4.979 24.674 1.00 91.12 98 ASP A O 1
ATOM 807 N N . VAL A 1 99 ? 5.882 -4.327 24.180 1.00 89.38 99 VAL A N 1
ATOM 808 C CA . VAL A 1 99 ? 6.041 -4.415 22.713 1.00 89.38 99 VAL A CA 1
ATOM 809 C C . VAL A 1 99 ? 7.132 -3.477 22.207 1.00 89.38 99 VAL A C 1
ATOM 811 O O . VAL A 1 99 ? 7.963 -3.881 21.392 1.00 89.38 99 VAL A O 1
ATOM 814 N N . VAL A 1 100 ? 7.125 -2.229 22.675 1.00 88.00 100 VAL A N 1
ATOM 815 C CA . VAL A 1 100 ? 8.069 -1.202 22.209 1.00 88.00 100 VAL A CA 1
ATOM 816 C C . VAL A 1 100 ? 9.298 -1.083 23.111 1.00 88.00 100 VAL A C 1
ATOM 818 O O . VAL A 1 100 ? 10.233 -0.360 22.776 1.00 88.00 100 VAL A O 1
ATOM 821 N N . ASN A 1 101 ? 9.320 -1.809 24.236 1.00 90.12 101 ASN A N 1
ATOM 822 C CA . ASN A 1 101 ? 10.354 -1.736 25.267 1.00 90.12 101 ASN A CA 1
ATOM 823 C C . ASN A 1 101 ? 10.607 -0.283 25.728 1.00 90.12 101 ASN A C 1
ATOM 825 O O . ASN A 1 101 ? 11.755 0.164 25.805 1.00 90.12 101 ASN A O 1
ATOM 829 N N . ALA A 1 102 ? 9.524 0.458 25.989 1.00 89.38 102 ALA A N 1
ATOM 830 C CA . ALA A 1 102 ? 9.581 1.853 26.424 1.00 89.38 102 ALA A CA 1
ATOM 831 C C . ALA A 1 102 ? 10.031 1.976 27.887 1.00 89.38 102 ALA A C 1
ATOM 833 O O . ALA A 1 102 ? 9.620 1.203 28.760 1.00 89.38 102 ALA A O 1
ATOM 834 N N . ASP A 1 103 ? 10.846 2.994 28.152 1.00 92.69 103 ASP A N 1
ATOM 835 C CA . ASP A 1 103 ? 11.095 3.496 29.499 1.00 92.69 103 ASP A CA 1
ATOM 836 C C . ASP A 1 103 ? 9.950 4.415 29.956 1.00 92.69 103 ASP A C 1
ATOM 838 O O . ASP A 1 103 ? 8.902 4.505 29.315 1.00 92.69 103 ASP A O 1
ATOM 842 N N . ASP A 1 104 ? 10.102 5.035 31.122 1.00 92.56 104 ASP A N 1
ATOM 843 C CA . ASP A 1 104 ? 9.022 5.823 31.710 1.00 92.56 104 ASP A CA 1
ATOM 844 C C . ASP A 1 104 ? 8.744 7.108 30.911 1.00 92.56 104 ASP A C 1
ATOM 846 O O . ASP A 1 104 ? 7.577 7.428 30.699 1.00 92.56 104 ASP A O 1
ATOM 850 N N . GLU A 1 105 ? 9.777 7.760 30.365 1.00 93.25 105 GLU A N 1
ATOM 851 C CA . GLU A 1 105 ? 9.642 8.922 29.468 1.00 93.25 105 GLU A CA 1
ATOM 852 C C . GLU A 1 105 ? 8.920 8.535 28.167 1.00 93.25 10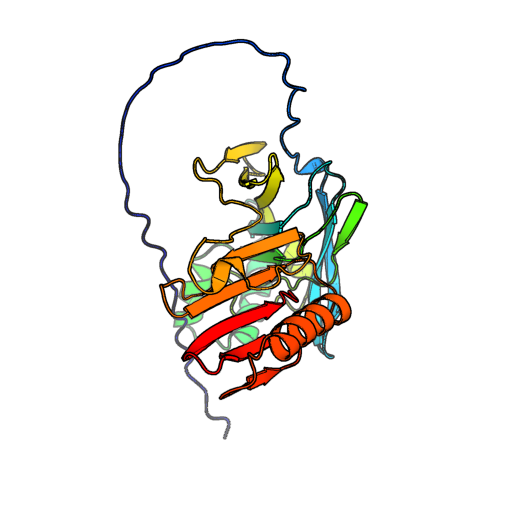5 GLU A C 1
ATOM 854 O O . GLU A 1 105 ? 7.924 9.156 27.794 1.00 93.25 105 GLU A O 1
ATOM 859 N N . GLY A 1 106 ? 9.333 7.439 27.519 1.00 91.00 106 GLY A N 1
ATOM 860 C CA . GLY A 1 106 ? 8.645 6.935 26.330 1.00 91.00 106 GLY A CA 1
ATOM 861 C C . GLY A 1 106 ? 7.183 6.567 26.602 1.00 91.00 106 GLY A C 1
ATOM 862 O O . GLY A 1 106 ? 6.313 6.774 25.756 1.00 91.00 106 GLY A O 1
ATOM 863 N N . MET A 1 107 ? 6.873 6.064 27.800 1.00 93.56 107 MET A N 1
ATOM 864 C CA . MET A 1 107 ? 5.491 5.791 28.192 1.00 93.56 107 MET A CA 1
ATOM 865 C C . MET A 1 107 ? 4.671 7.054 28.460 1.00 93.56 107 MET A C 1
ATOM 867 O O . MET A 1 107 ? 3.466 7.030 28.211 1.00 93.56 107 MET A O 1
ATOM 871 N N . GLU A 1 108 ? 5.271 8.140 28.948 1.00 93.50 108 GLU A N 1
ATOM 872 C CA . GLU A 1 108 ? 4.594 9.438 29.056 1.00 93.50 108 GLU A CA 1
ATOM 873 C C . GLU A 1 108 ? 4.211 9.968 27.670 1.00 93.50 108 GLU A C 1
ATOM 875 O O . GLU A 1 108 ? 3.065 10.370 27.462 1.00 93.50 108 GLU A O 1
ATOM 880 N N . GLU A 1 109 ? 5.113 9.878 26.688 1.00 90.81 109 GLU A N 1
ATOM 881 C CA . GLU A 1 109 ? 4.808 10.260 25.304 1.00 90.81 109 GLU A CA 1
ATOM 882 C C . GLU A 1 109 ? 3.672 9.429 24.697 1.00 90.81 109 GLU A C 1
ATOM 884 O O . GLU A 1 109 ? 2.801 9.974 24.015 1.00 90.81 109 GLU A O 1
ATOM 889 N N . ILE A 1 110 ? 3.668 8.114 24.943 1.00 91.12 110 ILE A N 1
ATOM 890 C CA . ILE A 1 110 ? 2.623 7.201 24.461 1.00 91.12 110 ILE A CA 1
ATOM 891 C C . ILE A 1 110 ? 1.271 7.543 25.092 1.00 91.12 110 ILE A C 1
ATOM 893 O O . ILE A 1 110 ? 0.271 7.606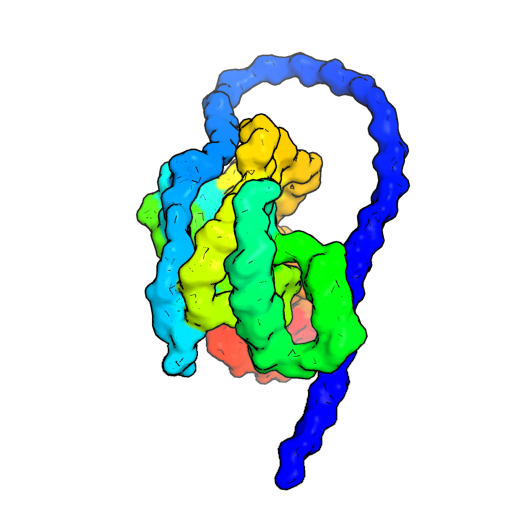 24.384 1.00 91.12 110 ILE A O 1
ATOM 897 N N . LYS A 1 111 ? 1.235 7.794 26.406 1.00 92.75 111 LYS A N 1
ATOM 898 C CA . LYS A 1 111 ? 0.002 8.118 27.145 1.00 92.75 111 LYS A CA 1
ATOM 899 C C . LYS A 1 111 ? -0.564 9.498 26.815 1.00 92.75 111 LYS A C 1
ATOM 901 O O . LYS A 1 111 ? -1.755 9.720 27.005 1.00 92.75 111 LYS A O 1
ATOM 906 N N . ASN A 1 112 ? 0.267 10.417 26.326 1.00 92.06 112 ASN A N 1
ATOM 907 C CA . ASN A 1 112 ? -0.164 11.741 25.873 1.00 92.06 112 ASN A CA 1
ATOM 908 C C . ASN A 1 112 ? -0.804 11.726 24.472 1.00 92.06 112 ASN A C 1
ATOM 910 O O . ASN A 1 112 ? -1.237 12.771 23.985 1.00 92.06 112 ASN A O 1
ATOM 914 N N . LYS A 1 113 ? -0.862 10.563 23.813 1.00 91.06 113 LYS A N 1
ATOM 915 C CA . LYS A 1 113 ? -1.503 10.362 22.511 1.00 91.06 113 LYS A CA 1
ATOM 916 C C . LYS A 1 113 ? -2.713 9.451 22.665 1.00 91.06 113 LYS A C 1
ATOM 918 O O . LYS A 1 113 ? -2.719 8.554 23.503 1.00 91.06 113 LYS A O 1
ATOM 923 N N . LYS A 1 114 ? -3.711 9.652 21.807 1.00 93.62 114 LYS A N 1
ATOM 924 C CA . LYS A 1 114 ? -4.822 8.707 21.678 1.00 93.62 114 LYS A CA 1
ATOM 925 C C . LYS A 1 114 ? -4.309 7.365 21.176 1.00 93.62 114 LYS A C 1
ATOM 927 O O . LYS A 1 114 ? -3.354 7.320 20.405 1.00 93.62 114 LYS A O 1
ATOM 932 N N . ILE A 1 115 ? -4.947 6.276 21.590 1.00 95.56 115 ILE A N 1
ATOM 933 C CA . ILE A 1 115 ? -4.681 4.955 21.013 1.00 95.56 115 ILE A CA 1
ATOM 934 C C . ILE A 1 115 ? -5.043 4.981 19.523 1.00 95.56 115 ILE A C 1
ATOM 936 O O . ILE A 1 115 ? -6.183 5.265 19.162 1.00 95.56 115 ILE A O 1
ATOM 940 N N . GLU A 1 116 ? -4.080 4.656 18.665 1.00 95.81 116 GLU A N 1
ATOM 941 C CA . GLU A 1 116 ? -4.252 4.670 17.213 1.00 95.81 116 GLU A CA 1
ATOM 942 C C . GLU A 1 116 ? -3.763 3.367 16.585 1.00 95.81 116 GLU A C 1
ATOM 944 O O . GLU A 1 116 ? -2.776 2.763 17.022 1.00 95.81 116 GLU A O 1
ATOM 949 N N . PHE A 1 117 ? -4.434 2.966 15.510 1.00 96.94 117 PHE A N 1
ATOM 950 C CA . PHE A 1 117 ? -4.003 1.875 14.646 1.00 96.94 117 PHE A CA 1
ATOM 951 C C . PHE A 1 117 ? -4.154 2.285 13.188 1.00 96.94 117 PHE A C 1
ATOM 953 O O . PHE A 1 117 ? -5.029 3.081 12.853 1.00 96.94 117 PHE A O 1
ATOM 960 N N . TYR A 1 118 ? -3.373 1.690 12.296 1.00 95.94 118 TYR A N 1
ATOM 961 C CA . TYR A 1 118 ? -3.670 1.765 10.867 1.00 95.94 118 TYR A CA 1
ATOM 962 C C . TYR A 1 118 ? -3.283 0.479 10.152 1.00 95.94 118 TYR A C 1
ATOM 964 O O . TYR A 1 118 ? -2.503 -0.338 10.650 1.00 95.94 118 TYR A O 1
ATOM 972 N N . ALA A 1 119 ? -3.855 0.298 8.973 1.00 96.25 119 ALA A N 1
ATOM 973 C CA . ALA A 1 119 ? -3.451 -0.717 8.025 1.00 96.25 119 ALA A CA 1
ATOM 974 C C . ALA A 1 119 ? -3.569 -0.150 6.619 1.00 96.25 119 ALA A C 1
ATOM 976 O O . ALA A 1 119 ? -4.549 0.519 6.299 1.00 96.25 119 ALA A O 1
ATOM 977 N N . GLU A 1 120 ? -2.602 -0.479 5.774 1.00 95.44 120 GLU A N 1
ATOM 978 C CA . GLU A 1 120 ? -2.587 -0.070 4.377 1.00 95.44 120 GLU A CA 1
ATOM 979 C C . GLU A 1 120 ? -2.376 -1.268 3.447 1.00 95.44 120 GLU A C 1
ATOM 981 O O . GLU A 1 120 ? -1.875 -2.330 3.834 1.00 95.44 120 GLU A O 1
ATOM 986 N N . SER A 1 121 ? -2.757 -1.086 2.189 1.00 95.56 121 SER A N 1
ATOM 987 C CA . SER A 1 121 ? -2.432 -1.984 1.095 1.00 95.56 121 SER A CA 1
ATOM 988 C C . SER A 1 121 ? -2.146 -1.177 -0.151 1.00 95.56 121 SER A C 1
ATOM 990 O O . SER A 1 121 ? -3.011 -0.437 -0.606 1.00 95.56 121 SER A O 1
ATOM 992 N N . ASN A 1 122 ? -0.986 -1.402 -0.761 1.00 94.31 122 ASN A N 1
ATOM 993 C CA . ASN A 1 122 ? -0.626 -0.793 -2.037 1.00 94.31 122 ASN A CA 1
ATOM 994 C C . ASN A 1 122 ? -0.846 -1.775 -3.208 1.00 94.31 122 ASN A C 1
ATOM 996 O O . ASN A 1 122 ? -0.300 -1.624 -4.303 1.00 94.31 122 ASN A O 1
ATOM 1000 N N . ARG A 1 123 ? -1.638 -2.832 -2.979 1.00 94.50 123 ARG A N 1
ATOM 1001 C CA . ARG A 1 123 ? -1.940 -3.850 -3.986 1.00 94.50 123 ARG A CA 1
ATOM 1002 C C . ARG A 1 123 ? -2.979 -3.336 -4.974 1.00 94.50 123 ARG A C 1
ATOM 1004 O O . ARG A 1 123 ? -3.989 -2.763 -4.592 1.00 94.50 123 ARG A O 1
ATOM 1011 N N . ILE A 1 124 ? -2.781 -3.677 -6.247 1.00 96.44 124 ILE A N 1
ATOM 1012 C CA . ILE A 1 124 ? -3.793 -3.469 -7.286 1.00 96.44 124 ILE A CA 1
ATOM 1013 C C . ILE A 1 124 ? -4.950 -4.451 -7.071 1.00 96.44 124 ILE A C 1
ATOM 1015 O O . ILE A 1 124 ? -4.777 -5.666 -7.230 1.00 96.44 124 ILE A O 1
ATOM 1019 N N . VAL A 1 125 ? -6.129 -3.932 -6.731 1.00 97.38 125 VAL A N 1
ATOM 1020 C CA . VAL A 1 125 ? -7.330 -4.727 -6.459 1.00 97.38 125 VAL A CA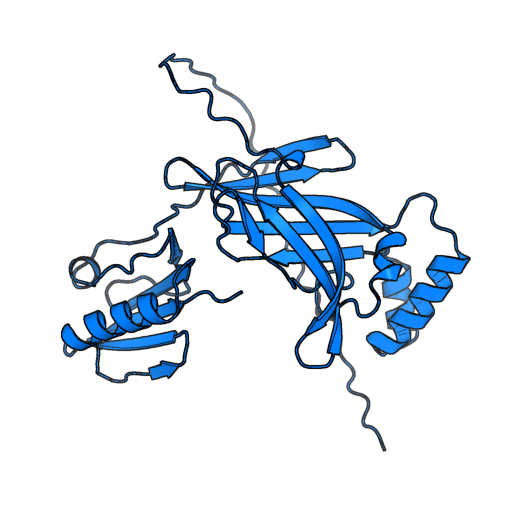 1
ATOM 1021 C C . VAL A 1 125 ? -8.437 -4.345 -7.434 1.00 97.38 125 VAL A C 1
ATOM 1023 O O . VAL A 1 125 ? -9.116 -3.333 -7.288 1.00 97.38 125 VAL A O 1
ATOM 1026 N N . ASN A 1 126 ? -8.644 -5.205 -8.430 1.00 97.31 126 ASN A N 1
ATOM 1027 C CA . ASN A 1 126 ? -9.743 -5.082 -9.389 1.00 97.31 126 ASN A CA 1
ATOM 1028 C C . ASN A 1 126 ? -11.108 -5.317 -8.725 1.00 97.31 126 ASN A C 1
ATOM 1030 O O . ASN A 1 126 ? -11.196 -5.982 -7.688 1.00 97.31 126 ASN A O 1
ATOM 1034 N N . LYS A 1 127 ? -12.177 -4.864 -9.388 1.00 97.62 127 LYS A N 1
ATOM 1035 C CA . LYS A 1 127 ? -13.563 -5.161 -9.009 1.00 97.62 127 LYS A CA 1
ATOM 1036 C C . LYS A 1 127 ? -13.764 -6.642 -8.669 1.00 97.62 127 LYS A C 1
ATOM 1038 O O . LYS A 1 127 ? -13.316 -7.542 -9.389 1.00 97.62 127 LYS A O 1
ATOM 1043 N N . ASN A 1 128 ? -14.482 -6.887 -7.579 1.00 97.94 128 ASN A N 1
ATOM 1044 C CA . ASN A 1 128 ? -14.802 -8.191 -7.003 1.00 97.94 128 ASN A CA 1
ATOM 1045 C C . ASN A 1 128 ? -13.582 -9.030 -6.583 1.00 97.94 128 ASN A C 1
ATOM 1047 O O . ASN A 1 128 ? -13.707 -10.246 -6.402 1.00 97.94 128 ASN A O 1
ATOM 1051 N N . LYS A 1 129 ? -12.398 -8.424 -6.436 1.00 98.19 129 LYS A N 1
ATOM 1052 C CA . LYS A 1 129 ? -11.210 -9.095 -5.893 1.00 98.19 129 LYS A CA 1
ATOM 1053 C C . LYS A 1 129 ? -10.998 -8.733 -4.430 1.00 98.19 129 LYS A C 1
ATOM 1055 O O . LYS A 1 129 ? -11.465 -7.713 -3.933 1.00 98.19 129 LYS A O 1
ATOM 1060 N N . THR A 1 130 ? -10.289 -9.621 -3.746 1.00 97.62 130 THR A N 1
ATOM 1061 C CA . THR A 1 130 ? -10.001 -9.527 -2.318 1.00 97.62 130 THR A CA 1
ATOM 1062 C C . THR A 1 130 ? -8.502 -9.510 -2.112 1.00 97.62 130 THR A C 1
ATOM 1064 O O . THR A 1 130 ? -7.778 -10.316 -2.704 1.00 97.62 130 THR A O 1
ATOM 1067 N N . VAL A 1 131 ? -8.057 -8.649 -1.210 1.00 95.88 131 VAL A N 1
ATOM 1068 C CA . VAL A 1 131 ? -6.739 -8.729 -0.600 1.00 95.88 131 VAL A CA 1
ATOM 1069 C C . VAL A 1 131 ? -6.884 -9.186 0.845 1.00 95.88 131 VAL A C 1
ATOM 1071 O O . VAL A 1 131 ? -7.882 -8.924 1.513 1.00 95.88 131 VAL A O 1
ATOM 1074 N N . LYS A 1 132 ? -5.894 -9.942 1.311 1.00 96.56 132 LYS A N 1
ATOM 1075 C CA . LYS A 1 132 ? -5.866 -10.502 2.658 1.00 96.56 132 LYS A CA 1
ATOM 1076 C C . LYS A 1 132 ? -4.525 -10.246 3.317 1.00 96.56 132 LYS A C 1
ATOM 1078 O O . LYS A 1 132 ? -3.535 -9.996 2.623 1.00 96.56 132 LYS A O 1
ATOM 1083 N N . ASN A 1 133 ? -4.489 -10.426 4.632 1.00 96.19 133 ASN A N 1
ATOM 1084 C CA . ASN A 1 133 ? -3.267 -10.446 5.433 1.00 96.19 133 ASN A CA 1
ATOM 1085 C C . ASN A 1 133 ? -2.474 -9.129 5.379 1.00 96.19 133 ASN A C 1
ATOM 1087 O O . ASN A 1 133 ? -1.244 -9.161 5.419 1.00 96.19 133 ASN A O 1
ATOM 1091 N N . GLN A 1 134 ? -3.150 -7.985 5.256 1.00 95.88 134 GLN A N 1
ATOM 1092 C CA . GLN A 1 134 ? -2.486 -6.692 5.425 1.00 95.88 134 GLN A CA 1
ATOM 1093 C C . GLN A 1 134 ? -2.253 -6.484 6.920 1.00 95.88 134 GLN A C 1
ATOM 1095 O O . GLN A 1 134 ? -3.174 -6.670 7.711 1.00 95.88 134 GLN A O 1
ATOM 1100 N N . ARG A 1 135 ? -1.014 -6.212 7.331 1.00 95.81 135 ARG A N 1
ATOM 1101 C CA . ARG A 1 135 ? -0.696 -6.088 8.758 1.00 95.81 135 ARG A CA 1
ATOM 1102 C C . ARG A 1 135 ? -1.296 -4.793 9.300 1.00 95.81 135 ARG A C 1
ATOM 1104 O O . ARG A 1 135 ? -1.236 -3.765 8.635 1.00 95.81 135 ARG A O 1
ATOM 1111 N N . VAL A 1 136 ? -1.870 -4.871 10.495 1.00 97.44 136 VAL A N 1
ATOM 1112 C CA . VAL A 1 136 ? -2.285 -3.694 11.262 1.00 97.44 136 VAL A CA 1
ATOM 1113 C C . VAL A 1 136 ? -1.119 -3.275 12.149 1.00 97.44 136 VAL A C 1
ATOM 1115 O O . VAL A 1 136 ? -0.394 -4.130 12.663 1.00 97.44 136 VAL A O 1
ATOM 1118 N N . TYR A 1 137 ? -0.933 -1.979 12.335 1.00 96.12 137 TYR A N 1
ATOM 1119 C CA . TYR A 1 137 ? 0.146 -1.398 13.120 1.00 96.12 137 TYR A CA 1
ATOM 1120 C C . TYR A 1 137 ? -0.400 -0.628 14.318 1.00 96.12 137 TYR A C 1
ATOM 1122 O O . TYR A 1 137 ? -1.522 -0.130 14.282 1.00 96.12 137 TYR A O 1
ATOM 1130 N N . TYR A 1 138 ? 0.416 -0.517 15.365 1.00 93.50 138 TYR A N 1
ATOM 1131 C CA . TYR A 1 138 ? 0.229 0.481 16.414 1.00 93.50 138 TYR A CA 1
ATOM 1132 C C . TYR A 1 138 ? 0.723 1.840 15.913 1.00 93.50 138 TYR A C 1
ATOM 1134 O O . TYR A 1 138 ? 1.859 1.927 15.427 1.00 93.50 138 TYR A O 1
ATOM 1142 N N . TYR A 1 139 ? -0.077 2.892 16.101 1.00 87.44 139 TYR A N 1
ATOM 1143 C CA . TYR A 1 139 ? 0.255 4.266 15.701 1.00 87.44 139 TYR A CA 1
ATOM 1144 C C . TYR A 1 139 ? 0.774 4.321 14.253 1.00 87.44 139 TYR A C 1
ATOM 1146 O O . TYR A 1 139 ? 0.365 3.517 13.430 1.00 87.44 139 TYR A O 1
ATOM 1154 N N . SER A 1 140 ? 1.712 5.208 13.920 1.00 72.81 140 SER A N 1
ATOM 1155 C CA . SER A 1 140 ? 2.224 5.420 12.558 1.00 72.81 140 SER A CA 1
ATOM 1156 C C . SER A 1 140 ? 3.262 4.399 12.043 1.00 72.81 140 SER A C 1
ATOM 1158 O O . SER A 1 140 ? 4.037 4.726 11.146 1.00 72.81 140 SER A O 1
ATOM 1160 N N . GLY A 1 141 ? 3.300 3.158 12.557 1.00 68.00 141 GLY A N 1
ATOM 1161 C CA . GLY A 1 141 ? 3.781 2.049 11.704 1.00 68.00 141 GLY A CA 1
ATOM 1162 C C . GLY A 1 141 ? 5.092 1.364 12.020 1.00 68.00 141 GLY A C 1
ATOM 1163 O O . GLY A 1 141 ? 5.594 0.610 11.188 1.00 68.00 141 GLY A O 1
ATOM 1164 N N . ILE A 1 142 ? 5.650 1.551 13.214 1.00 77.75 142 ILE A N 1
ATOM 1165 C CA . ILE A 1 142 ? 6.900 0.859 13.574 1.00 77.75 142 ILE A CA 1
ATOM 1166 C C . ILE A 1 142 ? 6.632 -0.578 14.047 1.00 77.75 142 ILE A C 1
ATOM 1168 O O . ILE A 1 142 ? 7.404 -1.488 13.744 1.00 77.75 142 ILE A O 1
ATOM 1172 N N . TYR A 1 143 ? 5.526 -0.803 14.761 1.00 89.06 143 TYR A N 1
ATOM 1173 C CA . TYR A 1 143 ? 5.220 -2.085 15.395 1.00 89.06 143 TYR A CA 1
ATOM 1174 C C . TYR A 1 143 ? 3.890 -2.644 14.901 1.00 89.06 143 TYR A C 1
ATOM 1176 O O . TYR A 1 143 ? 2.881 -1.942 14.873 1.00 89.06 143 TYR A O 1
ATOM 1184 N N . TYR A 1 144 ? 3.878 -3.931 14.559 1.00 94.06 144 TYR A N 1
ATOM 1185 C CA . TYR A 1 144 ? 2.660 -4.633 14.166 1.00 94.06 144 TYR A CA 1
ATOM 1186 C C . TYR A 1 144 ? 1.785 -4.953 15.377 1.00 94.06 144 TYR A C 1
ATOM 1188 O O . TYR A 1 144 ? 2.273 -5.474 16.381 1.00 94.06 144 TYR A O 1
ATOM 1196 N N . LEU A 1 145 ? 0.482 -4.729 15.237 1.00 95.38 145 LEU A N 1
ATOM 1197 C CA . LEU A 1 145 ? -0.540 -5.144 16.185 1.00 95.38 145 LEU A CA 1
ATOM 1198 C C . LEU A 1 145 ? -0.567 -6.673 16.269 1.00 95.38 145 LEU A C 1
ATOM 1200 O O . LEU A 1 145 ? -0.920 -7.349 15.304 1.00 95.38 145 LEU A O 1
ATOM 1204 N N . GLN A 1 146 ? -0.172 -7.234 17.411 1.00 93.19 146 GLN A N 1
ATOM 1205 C CA . GLN A 1 146 ? -0.087 -8.691 17.584 1.00 93.19 146 GLN A CA 1
ATOM 1206 C C . GLN A 1 146 ? -1.444 -9.309 17.932 1.00 93.19 146 GLN A C 1
ATOM 1208 O O . GLN A 1 146 ? -1.851 -10.309 17.334 1.00 93.19 146 GLN A O 1
ATOM 1213 N N . ASP A 1 147 ? -2.156 -8.695 18.877 1.00 94.19 147 ASP A N 1
ATOM 1214 C CA . ASP A 1 147 ? -3.470 -9.134 19.338 1.00 94.19 147 ASP A CA 1
ATOM 1215 C C . ASP A 1 147 ? -4.561 -8.277 18.692 1.00 94.19 147 ASP A C 1
ATOM 1217 O O . ASP A 1 147 ? -4.646 -7.067 18.913 1.00 94.19 147 ASP A O 1
ATOM 1221 N N . ALA A 1 148 ? -5.399 -8.919 17.879 1.00 96.38 148 ALA A N 1
ATOM 1222 C CA . ALA A 1 148 ? -6.479 -8.245 17.172 1.00 96.38 148 ALA A CA 1
ATOM 1223 C C . ALA A 1 148 ? -7.569 -7.704 18.105 1.00 96.38 148 ALA A C 1
ATOM 1225 O O . ALA A 1 148 ? -8.319 -6.833 17.682 1.00 96.38 148 ALA A O 1
ATOM 1226 N N . SER A 1 149 ? -7.673 -8.172 19.353 1.00 95.56 149 SER A N 1
ATOM 1227 C CA . SER A 1 149 ? -8.687 -7.688 20.298 1.00 95.56 149 SER A CA 1
ATOM 1228 C C . SER A 1 149 ? -8.523 -6.207 20.648 1.00 95.56 149 SER A C 1
ATOM 1230 O O . SER A 1 149 ? -9.526 -5.536 20.896 1.00 95.56 149 SER A O 1
ATOM 1232 N N . TYR A 1 150 ? -7.299 -5.672 20.581 1.00 95.94 150 TYR A N 1
ATOM 1233 C CA . TYR A 1 150 ? -7.024 -4.254 20.820 1.00 95.94 150 TYR A CA 1
ATOM 1234 C C . TYR A 1 150 ? -7.653 -3.327 19.775 1.00 95.94 150 TYR A C 1
ATOM 1236 O O . TYR A 1 150 ? -7.889 -2.163 20.085 1.00 95.94 150 TYR A O 1
ATOM 1244 N N . ILE A 1 151 ? -8.020 -3.831 18.588 1.00 95.94 151 ILE A N 1
ATOM 1245 C CA . ILE A 1 151 ? -8.764 -3.026 17.607 1.00 95.94 151 ILE A CA 1
ATOM 1246 C C . ILE A 1 151 ? -10.106 -2.541 18.174 1.00 95.94 151 ILE A C 1
ATOM 1248 O O . ILE A 1 151 ? -10.591 -1.484 17.796 1.00 95.94 151 ILE A O 1
ATOM 1252 N N . ASN A 1 152 ? -10.686 -3.274 19.134 1.00 95.75 152 ASN A N 1
ATOM 1253 C CA . ASN A 1 152 ? -11.964 -2.926 19.755 1.00 95.75 152 ASN A CA 1
ATOM 1254 C C . ASN A 1 152 ? -11.877 -1.704 20.684 1.00 95.75 152 ASN A C 1
ATOM 1256 O O . ASN A 1 152 ? -12.921 -1.228 21.135 1.00 95.75 152 ASN A O 1
ATOM 1260 N N . LEU A 1 153 ? -10.670 -1.212 20.985 1.00 97.06 153 LEU A N 1
ATOM 1261 C CA . LEU A 1 153 ? -10.453 0.024 21.743 1.00 97.06 153 LEU A CA 1
ATOM 1262 C C . LEU A 1 153 ? -10.649 1.280 20.881 1.00 97.06 153 LEU A C 1
ATOM 1264 O O . LEU A 1 153 ? -10.747 2.380 21.419 1.00 97.06 153 LEU A O 1
ATOM 1268 N N . ALA A 1 154 ? -10.719 1.115 19.560 1.00 97.00 154 ALA A N 1
ATOM 1269 C CA . ALA A 1 154 ? -10.795 2.195 18.593 1.00 97.00 154 ALA A CA 1
ATOM 1270 C C . ALA A 1 154 ? -12.013 2.042 17.668 1.00 97.00 154 ALA A C 1
ATOM 1272 O O . ALA A 1 154 ? -12.575 0.954 17.513 1.00 97.00 154 ALA A O 1
ATOM 1273 N N . ASN A 1 155 ? -12.422 3.150 17.058 1.00 97.00 155 ASN A N 1
ATOM 1274 C CA . ASN A 1 155 ? -13.351 3.184 15.933 1.00 97.00 155 ASN A CA 1
ATOM 1275 C C . ASN A 1 155 ? -12.573 3.514 14.650 1.00 97.00 155 ASN A C 1
ATOM 1277 O O . ASN A 1 155 ? -11.539 4.177 14.736 1.00 97.00 155 ASN A O 1
ATOM 1281 N N . PRO A 1 156 ? -13.052 3.105 13.461 1.00 97.12 156 PRO A N 1
ATOM 1282 C CA . PRO A 1 156 ? -12.535 3.641 12.203 1.00 97.12 156 PRO A CA 1
ATOM 1283 C C . PRO A 1 156 ? -12.589 5.172 12.222 1.00 97.12 156 PRO A C 1
ATOM 1285 O O . PRO A 1 156 ? -13.617 5.738 12.594 1.00 97.12 156 PRO A O 1
ATOM 1288 N N . SER A 1 157 ? -11.486 5.818 11.849 1.00 97.69 157 SER A N 1
ATOM 1289 C CA . SER A 1 157 ? -11.358 7.279 11.828 1.00 97.69 157 SER A CA 1
ATOM 1290 C C . SER A 1 157 ? -11.395 7.784 10.389 1.00 97.69 157 SER A C 1
ATOM 1292 O O . SER A 1 157 ? -12.362 8.431 9.986 1.00 97.69 157 SER A O 1
ATOM 1294 N N . THR A 1 158 ? -10.429 7.379 9.560 1.00 98.06 158 THR A N 1
ATOM 1295 C CA . THR A 1 158 ? -10.385 7.741 8.136 1.00 98.06 158 THR A CA 1
ATOM 1296 C C . THR A 1 158 ? -10.136 6.538 7.232 1.00 98.06 158 THR A C 1
ATOM 1298 O O . THR A 1 158 ? -9.528 5.543 7.635 1.00 98.06 158 THR A O 1
ATOM 1301 N N . ALA A 1 159 ? -10.604 6.636 5.987 1.00 98.50 159 ALA A N 1
ATOM 1302 C CA . ALA A 1 159 ? -10.160 5.790 4.887 1.00 98.50 159 ALA A CA 1
ATOM 1303 C C . ALA A 1 159 ? -9.514 6.643 3.793 1.00 98.50 159 ALA A C 1
ATOM 1305 O O . ALA A 1 159 ? -10.117 7.621 3.353 1.00 98.50 159 ALA A O 1
ATOM 1306 N N . THR A 1 160 ? -8.344 6.236 3.312 1.00 98.44 160 THR A N 1
ATOM 1307 C CA . THR A 1 160 ? -7.710 6.808 2.116 1.00 98.44 160 THR A CA 1
ATOM 1308 C C . THR A 1 160 ? -7.813 5.791 0.988 1.00 98.44 160 THR A C 1
ATOM 1310 O O . THR A 1 160 ? -7.427 4.632 1.154 1.00 98.44 160 THR A O 1
ATOM 1313 N N . ILE A 1 161 ? -8.356 6.198 -0.160 1.00 98.44 161 ILE A N 1
ATOM 1314 C CA . ILE A 1 161 ? -8.562 5.314 -1.310 1.00 98.44 161 ILE A CA 1
ATOM 1315 C C . ILE A 1 161 ? -7.943 5.956 -2.548 1.00 98.44 161 ILE A C 1
ATOM 1317 O O . ILE A 1 161 ? -8.401 7.008 -2.998 1.00 98.44 161 ILE A O 1
ATOM 1321 N N . GLU A 1 162 ? -6.951 5.291 -3.140 1.00 97.81 162 GLU A N 1
ATOM 1322 C CA . GLU A 1 162 ? -6.519 5.593 -4.503 1.00 97.81 162 GLU A CA 1
ATOM 1323 C C . GLU A 1 162 ? -7.204 4.645 -5.491 1.00 97.81 162 GLU A C 1
ATOM 1325 O O . GLU A 1 162 ? -7.185 3.421 -5.307 1.00 97.81 162 GLU A O 1
ATOM 1330 N N . TYR A 1 163 ? -7.779 5.181 -6.566 1.00 97.69 163 TYR A N 1
ATOM 1331 C CA . TYR A 1 163 ? -8.463 4.381 -7.582 1.00 97.69 163 TYR A CA 1
ATOM 1332 C C . TYR A 1 163 ? -8.251 4.917 -8.998 1.00 97.69 163 TYR A C 1
ATOM 1334 O O . TYR A 1 163 ? -8.035 6.110 -9.212 1.00 97.69 163 TYR A O 1
ATOM 1342 N N . ILE A 1 164 ? -8.309 4.013 -9.981 1.00 96.88 164 ILE A N 1
ATOM 1343 C CA . ILE A 1 164 ? -8.138 4.360 -11.394 1.00 96.88 164 ILE A CA 1
ATOM 1344 C C . ILE A 1 164 ? -9.474 4.778 -11.998 1.00 96.88 164 ILE A C 1
ATOM 1346 O O . ILE A 1 164 ? -10.427 3.999 -12.002 1.00 96.88 164 ILE A O 1
ATOM 1350 N N . SER A 1 165 ? -9.498 5.969 -12.585 1.00 95.06 165 SER A N 1
ATOM 1351 C CA . SER A 1 165 ? -10.624 6.522 -13.325 1.00 95.06 165 SER A CA 1
ATOM 1352 C C . SER A 1 165 ? -10.107 7.407 -14.463 1.00 95.06 165 SER A C 1
ATOM 1354 O O . SER A 1 165 ? -9.188 8.195 -14.255 1.00 95.06 165 SER A O 1
ATOM 1356 N N . ASN A 1 166 ? -10.633 7.262 -15.685 1.00 93.19 166 ASN A N 1
ATOM 1357 C CA . ASN A 1 166 ? -10.189 8.023 -16.871 1.00 93.19 166 ASN A CA 1
ATOM 1358 C C . ASN A 1 166 ? -8.651 8.062 -17.059 1.00 93.19 166 ASN A C 1
ATOM 1360 O O . ASN A 1 166 ? -8.060 9.132 -17.219 1.00 93.19 166 ASN A O 1
ATOM 1364 N N . ASP A 1 167 ? -7.993 6.897 -16.991 1.00 93.56 167 ASP A N 1
ATOM 1365 C CA . ASP A 1 167 ? -6.527 6.725 -17.078 1.00 93.56 167 ASP A CA 1
ATOM 1366 C C . ASP A 1 167 ? -5.702 7.471 -16.010 1.00 93.56 167 ASP A C 1
ATOM 1368 O O . ASP A 1 167 ? -4.474 7.602 -16.121 1.00 93.56 167 ASP A O 1
ATOM 1372 N N . LYS A 1 168 ? -6.359 7.947 -14.952 1.00 95.81 168 LYS A N 1
ATOM 1373 C CA . LYS A 1 168 ? -5.753 8.668 -13.838 1.00 95.81 168 LYS A CA 1
ATOM 1374 C C . LYS A 1 168 ? -5.983 7.950 -12.520 1.00 95.81 168 LYS A C 1
ATOM 1376 O O . LYS A 1 168 ? -6.971 7.247 -12.358 1.00 95.81 168 LYS A O 1
ATOM 1381 N N . ILE A 1 169 ? -5.064 8.145 -11.587 1.00 96.94 169 ILE A N 1
ATOM 1382 C CA . ILE A 1 169 ? -5.214 7.758 -10.190 1.00 96.94 169 ILE A CA 1
ATOM 1383 C C . ILE A 1 169 ? -5.769 8.973 -9.449 1.00 96.94 169 ILE A C 1
ATOM 1385 O O . ILE A 1 169 ? -5.174 10.054 -9.496 1.00 96.94 169 ILE A O 1
ATOM 1389 N N . HIS A 1 170 ? -6.923 8.777 -8.823 1.00 96.75 170 HIS A N 1
ATOM 1390 C CA . HIS A 1 170 ? -7.599 9.734 -7.955 1.00 96.75 170 HIS A CA 1
ATOM 1391 C C . HIS A 1 170 ? -7.400 9.318 -6.504 1.00 96.75 170 HIS A C 1
ATOM 1393 O O . HIS A 1 170 ? -7.515 8.128 -6.216 1.00 96.75 170 HIS A O 1
ATOM 1399 N N . THR A 1 171 ? -7.172 10.281 -5.612 1.00 97.56 171 THR A N 1
ATOM 1400 C CA . THR A 1 171 ? -7.070 10.049 -4.166 1.00 97.56 171 THR A CA 1
ATOM 1401 C C . THR A 1 171 ? -8.259 10.688 -3.475 1.00 97.56 171 THR A C 1
ATOM 1403 O O . THR A 1 171 ? -8.458 11.899 -3.574 1.00 97.56 171 THR A O 1
ATOM 1406 N N . VAL A 1 172 ? -9.046 9.880 -2.770 1.00 97.56 172 VAL A N 1
ATOM 1407 C CA . VAL A 1 172 ? -10.142 10.361 -1.925 1.00 97.56 172 VAL A CA 1
ATOM 1408 C C . VAL A 1 172 ? -9.913 9.969 -0.477 1.00 97.56 172 VAL A C 1
ATOM 1410 O O . VAL A 1 172 ? -9.370 8.902 -0.184 1.00 97.56 172 VAL A O 1
ATOM 1413 N N . TYR A 1 173 ? -10.396 10.819 0.416 1.00 98.06 173 TYR A N 1
ATOM 1414 C CA . TYR A 1 173 ? -10.416 10.585 1.847 1.00 98.06 173 TYR A CA 1
ATOM 1415 C C . TYR A 1 173 ? -11.866 10.535 2.298 1.00 98.06 173 TYR A C 1
ATOM 1417 O O . TYR A 1 173 ? -12.667 11.392 1.923 1.00 98.06 173 TYR A O 1
ATOM 1425 N N . TYR A 1 174 ? -12.199 9.532 3.095 1.00 98.38 174 TYR A N 1
ATOM 1426 C CA . TYR A 1 174 ? -13.481 9.422 3.767 1.00 98.38 174 TYR A CA 1
ATOM 1427 C C . TYR A 1 174 ? -13.265 9.548 5.269 1.00 98.38 174 TYR A C 1
ATOM 1429 O O . TYR A 1 174 ? -12.476 8.798 5.846 1.00 98.38 174 TYR A O 1
ATOM 1437 N N . ASP A 1 175 ? -13.963 10.486 5.896 1.00 98.19 175 ASP A N 1
ATOM 1438 C CA . ASP A 1 175 ? -13.973 10.654 7.347 1.00 98.19 175 ASP A CA 1
ATOM 1439 C C . ASP A 1 175 ? -15.202 9.947 7.930 1.00 98.19 175 ASP A C 1
ATOM 1441 O O . ASP A 1 175 ? -16.340 10.329 7.656 1.00 98.19 175 ASP A O 1
ATOM 1445 N N . TYR A 1 176 ? -14.989 8.927 8.763 1.00 97.12 176 TYR A N 1
ATOM 1446 C CA . TYR A 1 176 ? -16.076 8.161 9.378 1.00 97.12 176 TYR A CA 1
ATOM 1447 C C . TYR A 1 176 ? -16.892 8.983 10.383 1.00 97.12 176 TYR A C 1
ATOM 1449 O O . TYR A 1 176 ? -18.062 8.667 10.623 1.00 97.12 176 TYR A O 1
ATOM 1457 N N . LYS A 1 177 ? -16.307 10.035 10.970 1.00 95.25 177 LYS A N 1
ATOM 1458 C CA . LYS A 1 177 ? -16.978 10.891 11.951 1.00 95.25 177 LYS A CA 1
ATOM 1459 C C . LYS A 1 177 ? -17.980 11.822 11.282 1.00 95.25 177 LYS A C 1
ATOM 1461 O O . LYS A 1 177 ? -19.127 11.899 11.722 1.00 95.25 177 LYS A O 1
ATOM 1466 N N . SER A 1 178 ? -17.554 12.531 10.238 1.00 97.50 178 SER A N 1
ATOM 1467 C CA . SER A 1 178 ? -18.428 13.441 9.485 1.00 97.50 178 SER A CA 1
ATOM 1468 C C . SER A 1 178 ? -19.250 12.738 8.404 1.00 97.50 178 SER A C 1
ATOM 1470 O O . SER A 1 178 ? -20.311 13.241 8.044 1.00 97.50 178 SER A O 1
ATOM 1472 N N . LYS A 1 179 ? -18.809 11.559 7.943 1.00 96.94 179 LYS A N 1
ATOM 1473 C CA . LYS A 1 179 ? -19.333 10.823 6.778 1.00 96.94 179 LYS A CA 1
ATOM 1474 C C . LYS A 1 179 ? -19.174 11.579 5.460 1.00 96.94 179 LYS A C 1
ATOM 1476 O O . LYS A 1 179 ? -19.940 11.368 4.522 1.00 96.94 179 LYS A O 1
ATOM 1481 N N . GLU A 1 180 ? -18.178 12.453 5.395 1.00 97.06 180 GLU A N 1
ATOM 1482 C CA . GLU A 1 180 ? -17.899 13.287 4.233 1.00 97.06 180 GLU A CA 1
ATOM 1483 C C . GLU A 1 180 ? -16.678 12.789 3.460 1.00 97.06 180 GLU A C 1
ATOM 1485 O O . GLU A 1 180 ? -15.767 12.163 4.010 1.00 97.06 180 GLU A O 1
ATOM 1490 N N . TYR A 1 181 ? -16.662 13.112 2.166 1.00 96.56 181 TYR A N 1
ATOM 1491 C CA . TYR A 1 181 ? -15.522 12.860 1.292 1.00 96.56 181 TYR A CA 1
ATOM 1492 C C . TYR A 1 181 ? -14.768 14.146 0.984 1.00 96.56 181 TYR A C 1
ATOM 1494 O O . TYR A 1 181 ? -15.365 15.127 0.537 1.00 96.56 181 TYR A O 1
ATOM 1502 N N . THR A 1 182 ? -13.445 14.082 1.050 1.00 96.56 182 THR A N 1
ATOM 1503 C CA . THR A 1 182 ? -12.552 15.043 0.393 1.00 96.56 182 THR A CA 1
ATOM 1504 C C . THR A 1 182 ? -11.761 14.340 -0.711 1.00 96.56 182 THR A C 1
ATOM 1506 O O . THR A 1 182 ? -11.645 13.116 -0.733 1.00 96.56 182 THR A O 1
ATOM 1509 N N . GLU A 1 183 ? -11.286 15.096 -1.696 1.00 94.81 183 GLU A N 1
ATOM 1510 C CA . GLU A 1 183 ? -10.529 14.568 -2.836 1.00 94.81 183 GLU A CA 1
ATOM 1511 C C . GLU A 1 183 ? -9.324 15.467 -3.084 1.00 94.81 183 GLU A C 1
ATOM 1513 O O . GLU A 1 183 ? -9.434 16.693 -2.987 1.00 94.81 183 GLU A O 1
ATOM 1518 N N . ASP A 1 184 ? -8.184 14.862 -3.409 1.00 94.50 184 ASP A N 1
ATOM 1519 C CA . ASP A 1 184 ? -7.025 15.626 -3.849 1.00 94.50 184 ASP A CA 1
ATOM 1520 C C . ASP A 1 184 ? -7.289 16.248 -5.222 1.00 94.50 184 ASP A C 1
ATOM 1522 O O . ASP A 1 184 ? -7.678 15.580 -6.178 1.00 94.50 184 ASP A O 1
ATOM 1526 N N . GLU A 1 185 ? -6.983 17.538 -5.366 1.00 92.19 185 GLU A N 1
ATOM 1527 C CA . GLU A 1 185 ? -7.080 18.226 -6.662 1.00 92.19 185 GLU A CA 1
ATOM 1528 C C . GLU A 1 185 ? -6.119 17.637 -7.708 1.00 92.19 185 GLU A C 1
ATOM 1530 O O . GLU A 1 185 ? -6.317 17.767 -8.921 1.00 92.19 185 GLU A O 1
ATOM 1535 N N . LYS A 1 186 ? -5.026 17.026 -7.238 1.00 92.44 186 LYS A N 1
ATOM 1536 C CA . LYS A 1 186 ? -3.983 16.456 -8.082 1.00 92.44 186 LYS A CA 1
ATOM 1537 C C . LYS A 1 186 ? -4.266 14.987 -8.335 1.00 92.44 186 LYS A C 1
ATOM 1539 O O . LYS A 1 186 ? -4.316 14.178 -7.422 1.00 92.44 186 LYS A O 1
ATOM 1544 N N . THR A 1 187 ? -4.320 14.649 -9.613 1.00 93.88 187 THR A N 1
ATOM 1545 C CA . THR A 1 187 ? -4.370 13.268 -10.091 1.00 93.88 187 THR A CA 1
ATOM 1546 C C . THR A 1 187 ? -3.047 12.876 -10.732 1.00 93.88 187 THR A C 1
ATOM 1548 O O . THR A 1 187 ? -2.436 13.694 -11.432 1.00 93.88 187 THR A O 1
ATOM 1551 N N . GLU A 1 188 ? -2.667 11.609 -10.628 1.00 93.62 188 GLU A N 1
ATOM 1552 C CA . GLU A 1 188 ? -1.526 11.048 -11.359 1.00 93.62 188 GLU A CA 1
ATOM 1553 C C . GLU A 1 188 ? -1.992 10.266 -12.589 1.00 93.62 188 GLU A C 1
ATOM 1555 O O . GLU A 1 188 ? -3.125 9.807 -12.644 1.00 93.62 188 GLU A O 1
ATOM 1560 N N . LYS A 1 189 ? -1.143 10.084 -13.607 1.00 96.44 189 LYS A N 1
ATOM 1561 C CA . LYS A 1 189 ? -1.465 9.141 -14.693 1.00 96.44 189 LYS A CA 1
ATOM 1562 C C . LYS A 1 189 ? -1.285 7.719 -14.181 1.00 96.44 189 LYS A C 1
ATOM 1564 O O . LYS A 1 189 ? -0.221 7.412 -13.652 1.00 96.44 189 LYS A O 1
ATOM 1569 N N . ALA A 1 190 ? -2.247 6.837 -14.448 1.00 96.94 190 ALA A N 1
ATOM 1570 C CA . ALA A 1 190 ? -2.107 5.419 -14.121 1.00 96.94 190 ALA A CA 1
ATOM 1571 C C . ALA A 1 190 ? -0.887 4.800 -14.826 1.00 96.94 190 ALA A C 1
ATOM 1573 O O . ALA A 1 190 ? -0.163 4.002 -14.242 1.00 96.94 190 ALA A O 1
ATOM 1574 N N . ILE A 1 191 ? -0.601 5.219 -16.064 1.00 97.50 191 ILE A N 1
ATOM 1575 C CA . ILE A 1 191 ? 0.578 4.782 -16.820 1.00 97.50 191 ILE A CA 1
ATOM 1576 C C . ILE A 1 191 ? 1.549 5.951 -17.019 1.00 97.50 191 ILE A C 1
ATOM 1578 O O . ILE A 1 191 ? 1.434 6.729 -17.972 1.00 97.50 191 ILE A O 1
ATOM 1582 N N . TYR A 1 192 ? 2.555 6.049 -16.150 1.00 96.44 192 TYR A N 1
ATOM 1583 C CA . TYR A 1 192 ? 3.691 6.947 -16.328 1.00 96.44 192 TYR A CA 1
ATOM 1584 C C . TYR A 1 192 ? 4.689 6.364 -17.335 1.00 96.44 192 TYR A C 1
ATOM 1586 O O . TYR A 1 192 ? 5.379 5.380 -17.070 1.00 96.44 192 TYR A O 1
ATOM 1594 N N . TRP A 1 193 ? 4.780 6.974 -18.517 1.00 96.75 193 TRP A N 1
ATOM 1595 C CA . TRP A 1 193 ? 5.774 6.606 -19.525 1.00 96.75 193 TRP A CA 1
ATOM 1596 C C . TRP A 1 193 ? 6.173 7.824 -20.347 1.00 96.75 193 TRP A C 1
ATOM 1598 O O . TRP A 1 193 ? 5.352 8.385 -21.077 1.00 96.75 193 TRP A O 1
ATOM 1608 N N . THR A 1 194 ? 7.424 8.248 -20.226 1.00 95.25 194 THR A N 1
ATOM 1609 C CA . THR A 1 194 ? 7.930 9.438 -20.911 1.00 95.25 194 THR A CA 1
ATOM 1610 C C . THR A 1 194 ? 8.587 9.077 -22.237 1.00 95.25 194 THR A C 1
ATOM 1612 O O . THR A 1 194 ? 9.086 7.969 -22.423 1.00 95.25 194 THR A O 1
ATOM 1615 N N . GLN A 1 195 ? 8.578 10.023 -23.174 1.00 94.94 195 GLN A N 1
ATOM 1616 C CA . GLN A 1 195 ? 9.218 9.847 -24.476 1.00 94.94 195 GLN A CA 1
ATOM 1617 C C . GLN A 1 195 ? 10.729 10.106 -24.395 1.00 94.94 195 GLN A C 1
ATOM 1619 O O . GLN A 1 195 ? 11.215 10.795 -23.485 1.00 94.94 195 GLN A O 1
ATOM 1624 N N . GLY A 1 196 ? 11.486 9.568 -25.346 1.00 93.38 196 GLY A N 1
ATOM 1625 C CA . GLY A 1 196 ? 12.910 9.849 -25.506 1.00 93.38 196 GLY A CA 1
ATOM 1626 C C . GLY A 1 196 ? 13.659 8.785 -26.302 1.00 93.38 196 GLY A C 1
ATOM 1627 O O . GLY A 1 196 ? 13.194 7.661 -26.456 1.00 93.38 196 GLY A O 1
ATOM 1628 N N . THR A 1 197 ? 14.886 9.119 -26.718 1.00 92.56 197 THR A N 1
ATOM 1629 C CA . THR A 1 197 ? 15.708 8.360 -27.682 1.00 92.56 197 THR A CA 1
ATOM 1630 C C . THR A 1 197 ? 15.697 6.840 -27.495 1.00 92.56 197 THR A C 1
ATOM 1632 O O . THR A 1 197 ? 15.568 6.104 -28.473 1.00 92.56 197 THR A O 1
ATOM 1635 N N . PHE A 1 198 ? 15.832 6.365 -26.252 1.00 94.88 198 PHE A N 1
ATOM 1636 C CA . PHE A 1 198 ? 15.767 4.937 -25.930 1.00 94.88 198 PHE A CA 1
ATOM 1637 C C . PHE A 1 198 ? 14.405 4.502 -25.367 1.00 94.88 198 PHE A C 1
ATOM 1639 O O . PHE A 1 198 ? 13.994 3.367 -25.596 1.00 94.88 198 PHE A O 1
ATOM 1646 N N . LYS A 1 199 ? 13.684 5.397 -24.677 1.00 95.69 199 LYS A N 1
ATOM 1647 C CA . LYS A 1 199 ? 12.396 5.113 -24.019 1.00 95.69 199 LYS A CA 1
ATOM 1648 C C . LYS A 1 199 ? 11.268 4.817 -25.005 1.00 95.69 199 LYS A C 1
ATOM 1650 O O . LYS A 1 199 ? 10.404 4.001 -24.695 1.00 95.69 199 LYS A O 1
ATOM 1655 N N . ASP A 1 200 ? 11.325 5.396 -26.203 1.00 95.06 200 ASP A N 1
ATOM 1656 C CA . ASP A 1 200 ? 10.356 5.139 -27.280 1.00 95.06 200 ASP A CA 1
ATOM 1657 C C . ASP A 1 200 ? 10.513 3.729 -27.869 1.00 95.06 200 ASP A C 1
ATOM 1659 O O . ASP A 1 200 ? 9.586 3.184 -28.462 1.00 95.06 200 ASP A O 1
ATOM 1663 N N . LYS A 1 201 ? 11.694 3.122 -27.688 1.00 93.94 201 LYS A N 1
ATOM 1664 C CA . LYS A 1 201 ? 12.011 1.767 -28.151 1.00 93.94 201 LYS A CA 1
ATOM 1665 C C . LYS A 1 201 ? 11.804 0.721 -27.056 1.00 93.94 201 LYS A C 1
ATOM 1667 O O . LYS A 1 201 ? 11.633 -0.447 -27.382 1.00 93.94 201 LYS A O 1
ATOM 1672 N N . LEU A 1 202 ? 11.854 1.111 -25.779 1.00 95.12 202 LEU A N 1
ATOM 1673 C CA . LEU A 1 202 ? 11.726 0.183 -24.654 1.00 95.12 202 LEU A CA 1
ATOM 1674 C C . LEU A 1 202 ? 10.397 -0.585 -24.704 1.00 95.12 202 LEU A C 1
ATOM 1676 O O . LEU A 1 202 ? 9.352 0.004 -24.993 1.00 95.12 202 LEU A O 1
ATOM 1680 N N . PRO A 1 203 ? 10.396 -1.886 -24.361 1.00 95.19 203 PRO A N 1
ATOM 1681 C CA . PRO A 1 203 ? 9.148 -2.610 -24.227 1.00 95.19 203 PRO A CA 1
ATOM 1682 C C . PRO A 1 203 ? 8.394 -2.029 -23.025 1.00 95.19 203 PRO A C 1
ATOM 1684 O O . PRO A 1 203 ? 8.977 -1.822 -21.968 1.00 95.19 203 PRO A O 1
ATOM 1687 N N . LYS A 1 204 ? 7.092 -1.776 -23.153 1.00 95.50 204 LYS A N 1
ATOM 1688 C CA . LYS A 1 204 ? 6.263 -1.390 -22.004 1.00 95.50 204 LYS A CA 1
ATOM 1689 C C . LYS A 1 204 ? 5.706 -2.653 -21.331 1.00 95.50 204 LYS A C 1
ATOM 1691 O O . LYS A 1 204 ? 5.125 -3.489 -22.035 1.00 95.50 204 LYS A O 1
ATOM 1696 N N . PRO A 1 205 ? 5.866 -2.840 -20.008 1.00 95.44 205 PRO A N 1
ATOM 1697 C CA . PRO A 1 205 ? 5.221 -3.950 -19.319 1.00 95.44 205 PRO A CA 1
ATOM 1698 C C . PRO A 1 205 ? 3.697 -3.777 -19.348 1.00 95.44 205 PRO A C 1
ATOM 1700 O O . PRO A 1 205 ? 3.190 -2.658 -19.314 1.00 95.44 205 PRO A O 1
ATOM 1703 N N . LYS A 1 206 ? 2.949 -4.885 -19.380 1.00 93.44 206 LYS A N 1
ATOM 1704 C CA . LYS A 1 206 ? 1.473 -4.876 -19.379 1.00 93.44 206 LYS A CA 1
ATOM 1705 C C . LYS A 1 206 ? 0.901 -4.673 -17.967 1.00 93.44 206 LYS A C 1
ATOM 1707 O O . LYS A 1 206 ? 0.048 -5.431 -17.522 1.00 93.44 206 LYS A O 1
ATOM 1712 N N . ALA A 1 207 ? 1.445 -3.700 -17.244 1.00 95.62 207 ALA A N 1
ATOM 1713 C CA . ALA A 1 207 ? 1.030 -3.362 -15.891 1.00 95.62 207 ALA A CA 1
ATOM 1714 C C . ALA A 1 207 ? -0.237 -2.501 -15.919 1.00 95.62 207 ALA A C 1
ATOM 1716 O O . ALA A 1 207 ? -0.447 -1.746 -16.867 1.00 95.62 207 ALA A O 1
ATOM 1717 N N . GLN A 1 208 ? -1.060 -2.604 -14.875 1.00 94.19 208 GLN A N 1
ATOM 1718 C CA . GLN A 1 208 ? -2.237 -1.740 -14.725 1.00 94.19 208 GLN A CA 1
ATOM 1719 C C . GLN A 1 208 ? -1.847 -0.336 -14.262 1.00 94.19 208 GLN A C 1
ATOM 1721 O O . GLN A 1 208 ? -2.496 0.638 -14.628 1.00 94.19 208 GLN A O 1
ATOM 1726 N N . VAL A 1 209 ? -0.762 -0.245 -13.487 1.00 97.19 209 VAL A N 1
ATOM 1727 C CA . VAL A 1 209 ? -0.155 1.018 -13.074 1.00 97.19 209 VAL A CA 1
ATOM 1728 C C . VAL A 1 209 ? 1.344 0.967 -13.339 1.00 97.19 209 VAL A C 1
ATOM 1730 O O . VAL A 1 209 ? 1.997 -0.048 -13.086 1.00 97.19 209 VAL A O 1
ATOM 1733 N N . ILE A 1 210 ? 1.891 2.070 -13.843 1.00 97.56 210 ILE A N 1
ATOM 1734 C CA . ILE A 1 210 ? 3.329 2.324 -13.899 1.00 97.56 210 ILE A CA 1
ATOM 1735 C C . ILE A 1 210 ? 3.569 3.666 -13.219 1.00 97.56 210 ILE A C 1
ATOM 1737 O O . ILE A 1 210 ? 3.106 4.687 -13.723 1.00 97.56 210 ILE A O 1
ATOM 1741 N N . LYS A 1 211 ? 4.296 3.667 -12.099 1.00 95.81 211 LYS A N 1
ATOM 1742 C CA . LYS A 1 211 ? 4.707 4.888 -11.393 1.00 95.81 211 LYS A CA 1
ATOM 1743 C C . LYS A 1 211 ? 6.171 5.189 -11.713 1.00 95.81 211 LYS A C 1
ATOM 1745 O O . LYS A 1 211 ? 6.978 4.271 -11.878 1.00 95.81 211 LYS A O 1
ATOM 1750 N N . LYS A 1 212 ? 6.530 6.473 -11.791 1.00 95.94 212 LYS A N 1
ATOM 1751 C CA . LYS A 1 212 ? 7.943 6.870 -11.730 1.00 95.94 212 LYS A CA 1
ATOM 1752 C C . LYS A 1 212 ? 8.505 6.370 -10.398 1.00 95.94 212 LYS A C 1
ATOM 1754 O O . LYS A 1 212 ? 7.858 6.559 -9.376 1.00 95.94 212 LYS A O 1
ATOM 1759 N N . ASP A 1 213 ? 9.687 5.765 -10.415 1.00 94.19 213 ASP A N 1
ATOM 1760 C CA . ASP A 1 213 ? 10.403 5.443 -9.179 1.00 94.19 213 ASP A CA 1
ATOM 1761 C C . ASP A 1 213 ? 11.275 6.655 -8.790 1.00 94.19 213 ASP A C 1
ATOM 1763 O O . ASP A 1 213 ? 10.745 7.697 -8.408 1.00 94.19 213 ASP A O 1
ATOM 1767 N N . TYR A 1 214 ? 12.597 6.613 -8.987 1.00 94.12 214 TYR A N 1
ATOM 1768 C CA . TYR A 1 214 ? 13.482 7.690 -8.513 1.00 94.12 214 TYR A CA 1
ATOM 1769 C C . TYR A 1 214 ? 14.160 8.520 -9.624 1.00 94.12 214 TYR A C 1
ATOM 1771 O O . TYR A 1 214 ? 14.473 9.692 -9.414 1.00 94.12 214 TYR A O 1
ATOM 1779 N N . ILE A 1 215 ? 14.354 7.979 -10.836 1.00 95.38 215 ILE A N 1
ATOM 1780 C CA . ILE A 1 215 ? 15.067 8.660 -11.939 1.00 95.38 215 ILE A CA 1
ATOM 1781 C C . ILE A 1 215 ? 14.284 8.599 -13.251 1.00 95.38 215 ILE A C 1
ATOM 1783 O O . ILE A 1 215 ? 13.902 7.531 -13.711 1.00 95.38 215 ILE A O 1
ATOM 1787 N N . ASP A 1 216 ? 14.160 9.746 -13.916 1.00 96.94 216 ASP A N 1
ATOM 1788 C CA . ASP A 1 216 ? 13.810 9.831 -15.335 1.00 96.94 216 ASP A CA 1
ATOM 1789 C C . ASP A 1 216 ? 14.615 10.964 -15.985 1.00 96.94 216 ASP A C 1
ATOM 1791 O O . ASP A 1 216 ? 14.457 12.133 -15.630 1.00 96.94 216 ASP A O 1
ATOM 1795 N N . ASN A 1 217 ? 15.527 10.621 -16.895 1.00 96.44 217 ASN A N 1
ATOM 1796 C CA . ASN A 1 217 ? 16.322 11.582 -17.653 1.00 96.44 217 ASN A CA 1
ATOM 1797 C C . ASN A 1 217 ? 16.735 11.018 -19.029 1.00 96.44 217 ASN A C 1
ATOM 1799 O O . ASN A 1 217 ? 16.325 9.936 -19.444 1.00 96.44 217 ASN A O 1
ATOM 1803 N N . LYS A 1 218 ? 17.581 11.757 -19.760 1.00 96.00 218 LYS A N 1
ATOM 1804 C CA . LYS A 1 218 ? 18.025 11.396 -21.120 1.00 96.00 218 LYS A CA 1
ATOM 1805 C C . LYS A 1 218 ? 18.792 10.065 -21.215 1.00 96.00 218 LYS A C 1
ATOM 1807 O O . LYS A 1 218 ? 18.899 9.532 -22.314 1.00 96.00 218 LYS A O 1
ATOM 1812 N N . LYS A 1 219 ? 19.344 9.550 -20.110 1.00 96.56 219 LYS A N 1
ATOM 1813 C CA . LYS A 1 219 ? 20.157 8.322 -20.064 1.00 96.56 219 LYS A CA 1
ATOM 1814 C C . LYS A 1 219 ? 19.611 7.230 -19.143 1.00 96.56 219 LYS A C 1
ATOM 1816 O O . LYS A 1 219 ? 20.163 6.134 -19.124 1.00 96.56 219 LYS A O 1
ATOM 1821 N N . SER A 1 220 ? 18.590 7.504 -18.339 1.00 97.25 220 SER A N 1
ATOM 1822 C CA . SER A 1 220 ? 18.117 6.568 -17.318 1.00 97.25 220 SER A CA 1
ATOM 1823 C C . SER A 1 220 ? 16.618 6.679 -17.115 1.00 97.25 220 SER A C 1
ATOM 1825 O O . SER A 1 220 ? 16.091 7.786 -17.022 1.00 97.25 220 SER A O 1
ATOM 1827 N N . PHE A 1 221 ? 15.954 5.531 -17.016 1.00 98.06 221 PHE A N 1
ATOM 1828 C CA . PHE A 1 221 ? 14.524 5.444 -16.753 1.00 98.06 221 PHE A CA 1
ATOM 1829 C C . PHE A 1 221 ? 14.260 4.425 -15.646 1.00 98.06 221 PHE A C 1
ATOM 1831 O O . PHE A 1 221 ? 14.648 3.265 -15.781 1.00 98.06 221 PHE A O 1
ATOM 1838 N N . SER A 1 222 ? 13.657 4.891 -14.553 1.00 97.69 222 SER A N 1
ATOM 1839 C CA . SER A 1 222 ? 13.362 4.113 -13.354 1.00 97.69 222 SER A CA 1
ATOM 1840 C C . SER A 1 222 ? 11.868 4.135 -13.045 1.00 97.69 222 SER A C 1
ATOM 1842 O O . SER A 1 222 ? 11.282 5.216 -12.910 1.00 97.69 222 SER A O 1
ATOM 1844 N N . PHE A 1 223 ? 11.244 2.961 -12.950 1.00 97.75 223 PHE A N 1
ATOM 1845 C CA . PHE A 1 223 ? 9.801 2.849 -12.744 1.00 97.75 223 PHE A CA 1
ATOM 1846 C C . PHE A 1 223 ? 9.391 1.622 -11.918 1.00 97.75 223 PHE A C 1
ATOM 1848 O O . PHE A 1 223 ? 10.061 0.588 -11.911 1.00 97.75 223 PHE A O 1
ATOM 1855 N N . VAL A 1 224 ? 8.225 1.724 -11.281 1.00 97.19 224 VAL A N 1
ATOM 1856 C CA . VAL A 1 224 ? 7.552 0.612 -10.598 1.00 97.19 224 VAL A CA 1
ATOM 1857 C C . VAL A 1 224 ? 6.342 0.185 -11.420 1.00 97.19 224 VAL A C 1
ATOM 1859 O O . VAL A 1 224 ? 5.509 1.014 -11.779 1.00 97.19 224 VAL A O 1
ATOM 1862 N N . ALA A 1 225 ? 6.248 -1.105 -11.729 1.00 97.19 225 ALA A N 1
ATOM 1863 C CA . ALA A 1 225 ? 5.124 -1.724 -12.416 1.00 97.19 225 ALA A CA 1
ATOM 1864 C C . ALA A 1 225 ? 4.240 -2.490 -11.425 1.00 97.19 225 ALA A C 1
ATOM 1866 O O . ALA A 1 225 ? 4.689 -3.428 -10.757 1.00 97.19 225 ALA A O 1
ATOM 1867 N N . CYS A 1 226 ? 2.963 -2.123 -11.368 1.00 96.06 226 CYS A N 1
ATOM 1868 C CA . CYS A 1 226 ? 2.013 -2.647 -10.394 1.00 96.06 226 CYS A CA 1
ATOM 1869 C C . CYS A 1 226 ? 0.939 -3.513 -11.065 1.00 96.06 226 CYS A C 1
ATOM 1871 O O . CYS A 1 226 ? 0.498 -3.258 -12.191 1.00 96.06 226 CYS A O 1
ATOM 1873 N N . GLY A 1 227 ? 0.493 -4.551 -10.354 1.00 93.25 227 GLY A N 1
ATOM 1874 C CA . GLY A 1 227 ? -0.544 -5.465 -10.845 1.00 93.25 227 GLY A CA 1
ATOM 1875 C C . GLY A 1 227 ? -0.039 -6.518 -11.835 1.00 93.25 227 GLY A C 1
ATOM 1876 O O . GLY A 1 227 ? -0.840 -7.078 -12.579 1.00 93.25 227 GLY A O 1
ATOM 1877 N N . LEU A 1 228 ? 1.270 -6.789 -11.846 1.00 93.44 228 LEU A N 1
ATOM 1878 C CA . LEU A 1 228 ? 1.878 -7.857 -12.641 1.00 93.44 228 LEU A CA 1
ATOM 1879 C C . LEU A 1 228 ? 2.049 -9.143 -11.832 1.00 93.44 228 LEU A C 1
ATOM 1881 O O . LEU A 1 228 ? 2.492 -9.124 -10.675 1.00 93.44 228 LEU A O 1
ATOM 1885 N N . THR A 1 229 ? 1.800 -10.279 -12.482 1.00 93.19 229 THR A N 1
ATOM 1886 C CA . THR A 1 229 ? 2.313 -11.559 -11.986 1.00 93.19 229 THR A CA 1
ATOM 1887 C C . THR A 1 229 ? 3.835 -11.601 -12.132 1.00 93.19 229 THR A C 1
ATOM 1889 O O . THR A 1 229 ? 4.418 -10.846 -12.916 1.00 93.19 229 THR A O 1
ATOM 1892 N N . LYS A 1 230 ? 4.499 -12.506 -11.402 1.00 93.12 230 LYS A N 1
ATOM 1893 C CA . LYS A 1 230 ? 5.942 -12.712 -11.578 1.00 93.12 230 LYS A CA 1
ATOM 1894 C C . LYS A 1 230 ? 6.275 -13.090 -13.030 1.00 93.12 230 LYS A C 1
ATOM 1896 O O . LYS A 1 230 ? 7.162 -12.492 -13.620 1.00 93.12 230 LYS A O 1
ATOM 1901 N N . ASN A 1 231 ? 5.490 -13.979 -13.641 1.00 94.88 231 ASN A N 1
ATOM 1902 C CA . ASN A 1 231 ? 5.693 -14.413 -15.027 1.00 94.88 231 ASN A CA 1
ATOM 1903 C C . ASN A 1 231 ? 5.552 -13.269 -16.046 1.00 94.88 231 ASN A C 1
ATOM 1905 O O . ASN A 1 231 ? 6.311 -13.215 -17.016 1.00 94.88 231 ASN A O 1
ATOM 1909 N N . ASP A 1 232 ? 4.601 -12.349 -15.845 1.00 95.38 232 ASP A N 1
ATOM 1910 C CA . ASP A 1 232 ? 4.442 -11.185 -16.727 1.00 95.38 232 ASP A CA 1
ATOM 1911 C C . ASP A 1 232 ? 5.649 -10.246 -16.637 1.00 95.38 232 ASP A C 1
ATOM 1913 O O . ASP A 1 232 ? 6.092 -9.694 -17.648 1.00 95.38 232 ASP A O 1
ATOM 1917 N N . TYR A 1 233 ? 6.192 -10.081 -15.429 1.00 96.19 233 TYR A N 1
ATOM 1918 C CA . TYR A 1 233 ? 7.375 -9.266 -15.194 1.00 96.19 233 TYR A CA 1
ATOM 1919 C C . TYR A 1 233 ? 8.648 -9.920 -15.740 1.00 96.19 233 TYR A C 1
ATOM 1921 O O . TYR A 1 233 ? 9.380 -9.272 -16.485 1.00 96.19 233 TYR A O 1
ATOM 1929 N N . ASP A 1 234 ? 8.853 -11.215 -15.491 1.00 95.88 234 ASP A N 1
ATOM 1930 C CA . ASP A 1 234 ? 9.954 -11.993 -16.069 1.00 95.88 234 ASP A CA 1
ATOM 1931 C C . ASP A 1 234 ? 9.912 -11.914 -17.610 1.00 95.88 234 ASP A C 1
ATOM 1933 O O . ASP A 1 234 ? 10.922 -11.664 -18.268 1.00 95.88 234 ASP A O 1
ATOM 1937 N N . SER A 1 235 ? 8.718 -12.008 -18.208 1.00 96.38 235 SER A N 1
ATOM 1938 C CA . SER A 1 235 ? 8.524 -11.846 -19.657 1.00 96.38 235 SER A CA 1
ATOM 1939 C C . SER A 1 235 ? 8.880 -10.444 -20.165 1.00 96.38 235 SER A C 1
ATOM 1941 O O . SER A 1 235 ? 9.323 -10.293 -21.307 1.00 96.38 235 SER A O 1
ATOM 1943 N N . TYR A 1 236 ? 8.660 -9.401 -19.361 1.00 97.19 236 TYR A N 1
ATOM 1944 C CA . TYR A 1 236 ? 9.110 -8.043 -19.668 1.00 97.19 236 TYR A CA 1
ATOM 1945 C C . TYR A 1 236 ? 10.643 -7.941 -19.596 1.00 97.19 236 TYR A C 1
ATOM 1947 O O . TYR A 1 236 ? 11.254 -7.441 -20.543 1.00 97.19 236 TYR A O 1
ATOM 1955 N N . VAL A 1 237 ? 11.263 -8.491 -18.549 1.00 97.50 237 VAL A N 1
ATOM 1956 C CA . VAL A 1 237 ? 12.725 -8.525 -18.381 1.00 97.50 237 VAL A CA 1
ATOM 1957 C C . VAL A 1 237 ? 13.401 -9.220 -19.568 1.00 97.50 237 VAL A C 1
ATOM 1959 O O . VAL A 1 237 ? 14.360 -8.693 -20.130 1.00 97.50 237 VAL A O 1
ATOM 1962 N N . GLU A 1 238 ? 12.861 -10.346 -20.038 1.00 97.44 238 GLU A N 1
ATOM 1963 C CA . GLU A 1 238 ? 13.392 -11.048 -21.214 1.00 97.44 238 GLU A CA 1
ATOM 1964 C C . GLU A 1 238 ? 13.301 -10.224 -22.507 1.00 97.44 238 GLU A C 1
ATOM 1966 O O . GLU A 1 238 ? 14.183 -10.305 -23.366 1.00 97.44 238 GLU A O 1
ATOM 1971 N N . LYS A 1 239 ? 12.273 -9.381 -22.664 1.00 97.94 239 LYS A N 1
ATOM 1972 C CA . LYS A 1 239 ? 12.207 -8.441 -23.796 1.00 97.94 239 LYS A CA 1
ATOM 1973 C C . LYS A 1 239 ? 13.296 -7.378 -23.691 1.00 97.94 239 LYS A C 1
ATOM 1975 O O . LYS A 1 239 ? 13.931 -7.085 -24.701 1.00 97.94 239 LYS A O 1
ATOM 1980 N N . CYS A 1 240 ? 13.555 -6.848 -22.496 1.00 97.69 240 CYS A N 1
ATOM 1981 C CA . CYS A 1 240 ? 14.648 -5.898 -22.277 1.00 97.69 240 CYS A CA 1
ATOM 1982 C C . CYS A 1 240 ? 16.013 -6.514 -22.615 1.00 97.69 240 CYS A C 1
ATOM 1984 O O . CYS A 1 240 ? 16.790 -5.906 -23.352 1.00 97.69 240 CYS A O 1
ATOM 1986 N N . LYS A 1 241 ? 16.276 -7.752 -22.176 1.00 97.56 241 LYS A N 1
ATOM 1987 C CA . LYS A 1 241 ? 17.512 -8.481 -22.514 1.00 97.56 241 LYS A CA 1
ATOM 1988 C C . LYS A 1 241 ? 17.677 -8.674 -24.021 1.00 97.56 241 LYS A C 1
ATOM 1990 O O . LYS A 1 241 ? 18.741 -8.388 -24.561 1.00 97.56 241 LYS A O 1
ATOM 1995 N N . LYS A 1 242 ? 16.613 -9.080 -24.729 1.00 97.81 242 LYS A N 1
ATOM 1996 C CA . LYS A 1 242 ? 16.612 -9.208 -26.203 1.00 97.81 242 LYS A CA 1
ATOM 1997 C C . LYS A 1 242 ? 16.887 -7.888 -26.926 1.00 97.81 242 LYS A C 1
ATOM 1999 O O . LYS A 1 242 ? 17.367 -7.902 -28.053 1.00 97.81 242 LYS A O 1
ATOM 2004 N N . MET A 1 243 ? 16.605 -6.760 -26.279 1.00 96.44 243 MET A N 1
ATOM 2005 C CA . MET A 1 243 ? 16.916 -5.417 -26.772 1.00 96.44 243 MET A CA 1
ATOM 2006 C C . MET A 1 243 ? 18.317 -4.922 -26.381 1.00 96.44 243 MET A C 1
ATOM 2008 O O . MET A 1 243 ? 18.645 -3.761 -26.618 1.00 96.44 243 MET A O 1
ATOM 2012 N N . GLY A 1 244 ? 19.149 -5.786 -25.795 1.00 97.44 244 GLY A N 1
ATOM 2013 C CA . GLY A 1 244 ? 20.545 -5.497 -25.476 1.00 97.44 244 GLY A CA 1
ATOM 2014 C C . GLY A 1 244 ? 20.770 -4.853 -24.111 1.00 97.44 244 GLY A C 1
ATOM 2015 O O . GLY A 1 244 ? 21.898 -4.459 -23.827 1.00 97.44 244 GLY A O 1
ATOM 2016 N N . TYR A 1 245 ? 19.747 -4.747 -23.256 1.00 98.19 245 TYR A N 1
ATOM 2017 C CA . TYR A 1 245 ? 19.927 -4.323 -21.866 1.00 98.19 245 TYR A CA 1
ATOM 2018 C C . TYR A 1 245 ? 20.495 -5.484 -21.057 1.00 98.19 245 TYR A C 1
ATOM 2020 O O . TYR A 1 245 ? 19.755 -6.204 -20.407 1.00 98.19 245 TYR A O 1
ATOM 2028 N N . THR A 1 246 ? 21.798 -5.718 -21.156 1.00 98.00 246 THR A N 1
ATOM 2029 C CA . THR A 1 246 ? 22.485 -6.838 -20.489 1.00 98.00 246 THR A CA 1
ATOM 2030 C C . THR A 1 246 ? 23.806 -6.425 -19.840 1.00 98.00 246 THR A C 1
ATOM 2032 O O . THR A 1 246 ? 24.459 -7.253 -19.212 1.00 98.00 246 THR A O 1
ATOM 2035 N N . VAL A 1 247 ? 24.222 -5.165 -19.997 1.00 98.12 247 VAL A N 1
ATOM 2036 C CA . VAL A 1 247 ? 25.482 -4.629 -19.464 1.00 98.12 247 VAL A CA 1
ATOM 2037 C C . VAL A 1 247 ? 25.274 -4.162 -18.026 1.00 98.12 247 VAL A C 1
ATOM 2039 O O . VAL A 1 247 ? 24.274 -3.505 -17.737 1.00 98.12 247 VAL A O 1
ATOM 2042 N N . ASP A 1 248 ? 26.222 -4.479 -17.138 1.00 97.12 248 ASP A N 1
ATOM 2043 C CA . ASP A 1 248 ? 26.150 -4.206 -15.693 1.00 97.12 248 ASP A CA 1
ATOM 2044 C C . ASP A 1 248 ? 24.808 -4.641 -15.078 1.00 97.12 248 ASP A C 1
ATOM 2046 O O . ASP A 1 248 ? 24.228 -3.918 -14.272 1.00 97.12 248 ASP A O 1
ATOM 2050 N N . ALA A 1 249 ? 24.255 -5.771 -15.526 1.00 96.38 249 ALA A N 1
ATOM 2051 C CA . ALA A 1 249 ? 22.923 -6.182 -15.113 1.00 96.38 249 ALA A CA 1
ATOM 2052 C C . ALA A 1 249 ? 22.899 -6.628 -13.644 1.00 96.38 249 ALA A C 1
ATOM 2054 O O . ALA A 1 249 ? 23.759 -7.391 -13.208 1.00 96.38 249 ALA A O 1
ATOM 2055 N N . ASP A 1 250 ? 21.869 -6.192 -12.924 1.00 95.88 250 ASP A N 1
ATOM 2056 C CA . ASP A 1 250 ? 21.529 -6.670 -11.588 1.00 95.88 250 ASP A CA 1
ATOM 2057 C C . ASP A 1 250 ? 20.047 -7.055 -11.564 1.00 95.88 250 ASP A C 1
ATOM 2059 O O . ASP A 1 250 ? 19.195 -6.380 -12.154 1.00 95.88 250 ASP A O 1
ATOM 2063 N N . SER A 1 251 ? 19.731 -8.182 -10.937 1.00 92.00 251 SER A N 1
ATOM 2064 C CA . SER A 1 251 ? 18.385 -8.745 -10.956 1.00 92.00 251 SER A CA 1
ATOM 2065 C C . SER A 1 251 ? 18.088 -9.528 -9.690 1.00 92.00 251 SER A C 1
ATOM 2067 O O . SER A 1 251 ? 18.840 -10.431 -9.329 1.00 92.00 251 SER A O 1
ATOM 2069 N N . TYR A 1 252 ? 16.931 -9.243 -9.102 1.00 88.75 252 TYR A N 1
ATOM 2070 C CA . TYR A 1 252 ? 16.321 -10.023 -8.025 1.00 88.75 252 TYR A CA 1
ATOM 2071 C C . TYR A 1 252 ? 14.901 -10.411 -8.456 1.00 88.75 252 TYR A C 1
ATOM 2073 O O . TYR A 1 252 ? 14.474 -10.063 -9.557 1.00 88.75 252 TYR A O 1
ATOM 2081 N N . ASP A 1 253 ? 14.147 -11.092 -7.594 1.00 86.31 253 ASP A N 1
ATOM 2082 C CA . ASP A 1 253 ? 12.812 -11.610 -7.935 1.00 86.31 253 ASP A CA 1
ATOM 2083 C C . ASP A 1 253 ? 11.857 -10.556 -8.517 1.00 86.31 253 ASP A C 1
ATOM 2085 O O . ASP A 1 253 ? 11.056 -10.866 -9.399 1.00 86.31 253 ASP A O 1
ATOM 2089 N N . ASP A 1 254 ? 11.974 -9.310 -8.054 1.00 92.44 254 ASP A N 1
ATOM 2090 C CA . ASP A 1 254 ? 11.045 -8.218 -8.355 1.00 92.44 254 ASP A CA 1
ATOM 2091 C C . ASP A 1 254 ? 11.741 -6.952 -8.838 1.00 92.44 254 ASP A C 1
ATOM 2093 O O . ASP A 1 254 ? 11.166 -5.867 -8.821 1.00 92.44 254 ASP A O 1
ATOM 2097 N N . PHE A 1 255 ? 12.993 -7.078 -9.263 1.00 95.25 255 PHE A N 1
ATOM 2098 C CA . PHE A 1 255 ? 13.824 -5.958 -9.669 1.00 95.25 255 PHE A CA 1
ATOM 2099 C C . PHE A 1 255 ? 14.673 -6.341 -10.864 1.00 95.25 255 PHE A C 1
ATOM 2101 O O . PHE A 1 255 ? 15.240 -7.432 -10.920 1.00 95.25 255 PHE A O 1
ATOM 2108 N N . TYR A 1 256 ? 14.787 -5.415 -11.806 1.00 97.75 256 TYR A N 1
ATOM 2109 C CA . TYR A 1 256 ? 15.709 -5.550 -12.910 1.00 97.75 256 TYR A CA 1
ATOM 2110 C C . TYR A 1 256 ? 16.354 -4.220 -13.255 1.00 97.75 256 TYR A C 1
ATOM 2112 O O . TYR A 1 256 ? 15.671 -3.248 -13.582 1.00 97.75 256 TYR A O 1
ATOM 2120 N N . TYR A 1 257 ? 17.677 -4.225 -13.241 1.00 97.50 257 TYR A N 1
ATOM 2121 C CA . TYR A 1 257 ? 18.530 -3.129 -13.644 1.00 97.50 257 TYR A CA 1
ATOM 2122 C C . TYR A 1 257 ? 19.478 -3.612 -14.729 1.00 97.50 257 TYR A C 1
ATOM 2124 O O . TYR A 1 257 ? 20.074 -4.681 -14.610 1.00 97.50 257 TYR A O 1
ATOM 2132 N N . ALA A 1 258 ? 19.657 -2.810 -15.775 1.00 98.31 258 ALA A N 1
ATOM 2133 C CA . ALA A 1 258 ? 20.683 -3.054 -16.781 1.00 98.31 258 ALA A CA 1
ATOM 2134 C C . ALA A 1 258 ? 20.939 -1.813 -17.639 1.00 98.31 258 ALA A C 1
ATOM 2136 O O . ALA A 1 258 ? 20.098 -0.915 -17.756 1.00 98.31 258 ALA A O 1
ATOM 2137 N N . LYS A 1 259 ? 22.095 -1.798 -18.302 1.00 98.38 259 LYS A N 1
ATOM 2138 C CA . LYS A 1 259 ? 22.422 -0.871 -19.385 1.00 98.38 259 LYS A CA 1
ATOM 2139 C C . LYS A 1 259 ? 22.424 -1.589 -20.728 1.00 98.38 259 LYS A C 1
ATOM 2141 O O . LYS A 1 259 ? 22.685 -2.791 -20.793 1.00 98.38 259 LYS A O 1
ATOM 2146 N N . ASN A 1 260 ? 22.194 -0.844 -21.803 1.00 97.88 260 ASN A N 1
ATOM 2147 C CA . ASN A 1 260 ? 22.534 -1.300 -23.149 1.00 97.88 260 ASN A CA 1
ATOM 2148 C C . ASN A 1 260 ? 23.949 -0.857 -23.569 1.00 97.88 260 ASN A C 1
ATOM 2150 O O . ASN A 1 260 ? 24.618 -0.114 -22.847 1.00 97.88 260 ASN A O 1
ATOM 2154 N N . SER A 1 261 ? 24.408 -1.290 -24.748 1.00 97.25 261 SER A N 1
ATOM 2155 C CA . SER A 1 261 ? 25.743 -0.961 -25.283 1.00 97.25 261 SER A CA 1
ATOM 2156 C C . SER A 1 261 ? 25.979 0.535 -25.522 1.00 97.25 261 SER A C 1
ATOM 2158 O O . SER A 1 261 ? 27.122 0.977 -25.565 1.00 97.25 261 SER A O 1
ATOM 2160 N N . GLU A 1 262 ? 24.911 1.324 -25.660 1.00 97.00 262 GLU A N 1
ATOM 2161 C CA . GLU A 1 262 ? 24.963 2.785 -25.807 1.00 97.00 262 GLU A CA 1
ATOM 2162 C C . GLU A 1 262 ? 24.997 3.512 -24.443 1.00 97.00 262 GLU A C 1
ATOM 2164 O O . GLU A 1 262 ? 25.098 4.739 -24.378 1.00 97.00 262 GLU A O 1
ATOM 2169 N N . GLY A 1 263 ? 24.929 2.766 -23.334 1.00 97.25 263 GLY A N 1
ATOM 2170 C CA . GLY A 1 263 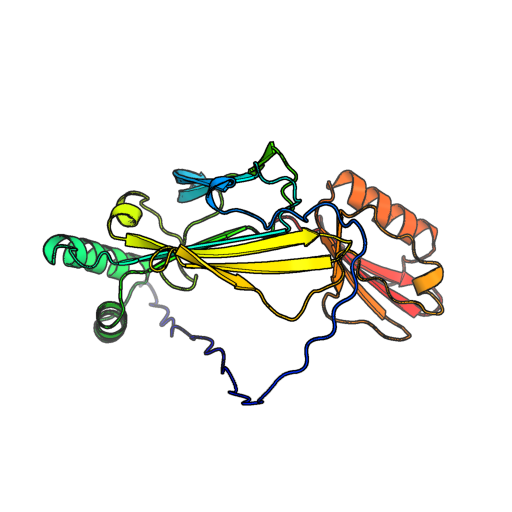? 24.966 3.292 -21.971 1.00 97.25 263 GLY A CA 1
ATOM 2171 C C . GLY A 1 263 ? 23.617 3.790 -21.442 1.00 97.25 263 GLY A C 1
ATOM 2172 O O . GLY A 1 263 ? 23.586 4.422 -20.383 1.00 97.25 263 GLY A O 1
ATOM 2173 N N . TYR A 1 264 ? 22.508 3.518 -22.138 1.00 98.06 264 TYR A N 1
ATOM 2174 C CA . TYR A 1 264 ? 21.164 3.793 -21.628 1.00 98.06 264 TYR A CA 1
ATOM 2175 C C . TYR A 1 264 ? 20.793 2.790 -20.545 1.00 98.06 264 TYR A C 1
ATOM 2177 O O . TYR A 1 264 ? 20.935 1.586 -20.743 1.00 98.06 264 TYR A O 1
ATOM 2185 N N . LYS A 1 265 ? 20.299 3.289 -19.413 1.00 97.88 265 LYS A N 1
ATOM 2186 C CA . LYS A 1 265 ? 19.966 2.502 -18.223 1.00 97.88 265 LYS A CA 1
ATOM 2187 C C . LYS A 1 265 ? 18.454 2.338 -18.075 1.00 97.88 265 LYS A C 1
ATOM 2189 O O . LYS A 1 265 ? 17.714 3.325 -18.128 1.00 97.88 265 LYS A O 1
ATOM 2194 N N . ILE A 1 266 ? 18.037 1.117 -17.760 1.00 97.62 266 ILE A N 1
ATOM 2195 C CA . ILE A 1 266 ? 16.728 0.826 -17.178 1.00 97.62 266 ILE A CA 1
ATOM 2196 C C . ILE A 1 266 ? 16.884 0.361 -15.736 1.00 97.62 266 ILE A C 1
ATOM 2198 O O . ILE A 1 266 ? 17.836 -0.338 -15.393 1.00 97.62 266 ILE A O 1
ATOM 2202 N N . ASP A 1 267 ? 15.937 0.774 -14.909 1.00 97.62 267 ASP A N 1
ATOM 2203 C CA . ASP A 1 267 ? 15.714 0.274 -13.563 1.00 97.62 267 ASP A CA 1
ATOM 2204 C C . ASP A 1 267 ? 14.209 0.038 -13.427 1.00 97.62 267 ASP A C 1
ATOM 2206 O O . ASP A 1 267 ? 13.392 0.918 -13.694 1.00 97.62 267 ASP A O 1
ATOM 2210 N N . SER A 1 268 ? 13.822 -1.192 -13.145 1.00 97.06 268 SER A N 1
ATOM 2211 C CA . SER A 1 268 ? 12.423 -1.578 -13.074 1.00 97.06 268 SER A CA 1
ATOM 2212 C C . SER A 1 268 ? 12.190 -2.406 -11.832 1.00 97.06 268 SER A C 1
ATOM 2214 O O . SER A 1 268 ? 13.029 -3.225 -11.451 1.00 97.06 268 SER A O 1
ATOM 2216 N N . LYS A 1 269 ? 11.037 -2.181 -11.207 1.00 96.88 269 LYS A N 1
ATOM 2217 C CA . LYS A 1 269 ? 10.567 -2.944 -10.054 1.00 96.88 269 LYS A CA 1
ATOM 2218 C C . LYS A 1 269 ? 9.162 -3.458 -10.300 1.00 96.88 269 LYS A C 1
ATOM 2220 O O . LYS A 1 269 ? 8.332 -2.748 -10.866 1.00 96.88 269 LYS A O 1
ATOM 2225 N N . ARG A 1 270 ? 8.868 -4.664 -9.827 1.00 95.44 270 ARG A N 1
ATOM 2226 C CA . ARG A 1 270 ? 7.511 -5.195 -9.707 1.00 95.44 270 ARG A CA 1
ATOM 2227 C C . ARG A 1 270 ? 7.000 -4.925 -8.298 1.00 95.44 270 ARG A C 1
ATOM 2229 O O . ARG A 1 270 ? 7.659 -5.266 -7.322 1.00 95.44 270 ARG A O 1
ATOM 2236 N N . GLN A 1 271 ? 5.809 -4.352 -8.175 1.00 93.62 271 GLN A N 1
ATOM 2237 C CA . GLN A 1 271 ? 5.182 -4.197 -6.866 1.00 93.62 271 GLN A CA 1
ATOM 2238 C C . GLN A 1 271 ? 4.576 -5.520 -6.372 1.00 93.62 271 GLN A C 1
ATOM 2240 O O . GLN A 1 271 ? 3.822 -6.174 -7.097 1.00 93.62 271 GLN A O 1
ATOM 2245 N N . ILE A 1 272 ? 4.879 -5.892 -5.125 1.00 80.88 272 ILE A N 1
ATOM 2246 C CA . ILE A 1 272 ? 4.431 -7.148 -4.490 1.00 80.88 272 ILE A CA 1
ATOM 2247 C C . ILE A 1 272 ? 3.424 -6.892 -3.356 1.00 80.88 272 ILE A C 1
ATOM 2249 O O . ILE A 1 272 ? 2.560 -7.734 -3.099 1.00 80.88 272 ILE A O 1
ATOM 2253 N N . LYS A 1 273 ? 3.564 -5.754 -2.667 1.00 63.31 273 LYS A N 1
ATOM 2254 C CA . LYS A 1 273 ? 2.853 -5.373 -1.441 1.00 63.31 273 LYS A CA 1
ATOM 2255 C C . LYS A 1 273 ? 2.151 -4.036 -1.631 1.00 63.31 273 LYS A C 1
ATOM 2257 O O . LYS A 1 273 ? 2.734 -3.177 -2.332 1.00 63.31 273 LYS A O 1
#

Foldseek 3Di:
DDPDDPDDPPDPDPDDDDDDDDDDDDDDDDDPDPPPPPDDPVQKDKDWDWDDDPRAIATKMKIWHQTQWWWQKKKWKWWFDPPFDVVVVVVVLVVVCVQVVDDPVRSVVVVVGTWMKMWMDRATHHHGGMDIGTFMATDPDPGTHRDRVCSVRTDTAKMWIWTDDPQWTWIWMAGPVVRDIDTDPDIHGQEDQDDADCSVVQDDQPASGKAFDDDDDRQEGEIEGHPDDLVSVVVSLVSCVVVQFPDPWDDDSFWTWGAHPVRRIYIYGYDDD

Sequence (273 aa):
MKRGIKCIILICMIVIIGGCSSNNKKNNTNSDLEEQSKINIEDIDWKVRQGIVDGDRYALLDYKNNTPYTITHFELTFEEKDDLKEEDKEKFYKHIKDVVNADDEGMEEIKNKKIEFYAESNRIVNKNKTVKNQRVYYYSGIYYLQDASYINLANPSTATIEYISNDKIHTVYYDYKSKEYTEDEKTEKAIYWTQGTFKDKLPKPKAQVIKKDYIDNKKSFSFVACGLTKNDYDSYVEKCKKMGYTVDADSYDDFYYAKNSEGYKIDSKRQIK

Secondary structure (DSSP, 8-state):
----------------------------------------GGGEEEEEEEEEETTEEEEEEEEEE-SSSEEEEEEEEEEE-TT--HHHHHHHHHHHHHHHT--HHHHHHHHTS--EEEEEE---B-TTEEEEEEEEEETTTTEE---GGGGGGEEEEEEEEEEEETTEEEEEEEETTTTEEEE-S--EESB-----TTTTTSPPP--SEEEEEEEESSSEEEEEEES--HHHHHHHHHHHHHTT--EEEEEETTEEEEE-TT--EEEEEE---

=== Feature glossary ===
The record interleaves many kinds of information about one protein. Here is each kind framed as the question it answers.

Q: Are the domains correctly placed relative to each other?
A: Predicted aligned error is AlphaFold's pairwise confidence. Unlike pLDDT (per-residue), PAE is per-residue-pair and captures whether two parts of the structure are correctly placed relative to each other. Units are ångströms of expected positional error.

Q: Which residues are in helices, strands, or loops?
A: Eight-state secondary structure (DSSP): H is the canonical α-helix, G the tighter 3₁₀-helix, I the wider π-helix; E/B are β-structure, T and S are turns and bends, and '-' is everything else. DSSP derives these from the pattern of main-chain N–H···O=C hydrogen bonds, not from the sequence.

Q: What if only a Cα trace is available?
A: P-SEA three-state annotation labels each residue as helix, strand, or coil based purely on the geometry of the Cα trace. It serves as a fallback when the full backbone (and thus DSSP) is unavailable.

Q: What are the backbone torsion angles?
A: φ (phi) and ψ (psi) are the two rotatable backbone dihedrals per residue: φ is the C(i-1)–N–Cα–C torsion, ψ is the N–Cα–C–N(i+1) torsion, both in degrees on (−180°, 180°]. α-helical residues cluster near (−60°, −45°); β-strand residues near (−120°, +130°). A Ramachandran plot is simply a scatter of (φ, ψ) for every residue.

Q: What known structures does this most resemble?
A: Structural nearest neighbors (via Foldseek easy-search vs the PDB). Reported per hit: target PDB id, E-value, and alignment TM-score. A TM-score above ~0.5 is the conventional threshold for 'same fold'.

Q: What family and function is it annotated with?
A: Database cross-references. InterPro integrates a dozen domain/family signature databases into unified entries with residue-range hits. GO terms attach function/process/location labels with evidence codes. CATH codes position the fold in a four-level structural taxonomy. Organism is the NCBI-taxonomy species name.

Q: Which residues are buried vs exposed?
A: Solvent accessibility: the surface area of each residue that a 1.4 Å water probe can touch, in Å². When only backbone atoms are present the absolute values are lower than full-atom SASA (side chains contribute most of the area) and are flagged as backbone-only.

Q: What do the diagnostic plots show?
A: Three diagnostic plots accompany the record. The Cα contact map visualizes the tertiary structure as a 2D adjacency matrix (8 Å cutoff, sequence-local contacts suppressed). The Ramachandran plot shows the distribution of backbone (φ, ψ) torsions, with points in the α and β basins reflecting secondary structure content. The PAE plot shows AlphaFold's inter-residue confidence as a color matrix.

Q: What is the amino-acid chain?
A: The amino-acid sequence is the protein's primary structure: the linear order of residues from the N-terminus to the C-terminus, written in one-letter code. Everything else here — the 3D coordinates, the secondary structure, the domain annotations — is ultimately a consequence of this string.

Q: What do the rendered images show?
A: The six renders are orthographic views along the three Cartesian axes in both directions. Representation (cartoon, sticks, or surface) and color scheme (sequence-rainbow or by-chain) vary across proteins so the training set covers all the common visualization conventions.

Q: Where is each backbone atom in 3D?
A: The mmCIF table is the protein's shape written out atom by atom. For each backbone N, Cα, C, and carbonyl O, it records an (x, y, z) coordinate triple in Å plus the residue type, chain letter, and residue number.

Q: How mobile is each atom in the crystal?
A: For experimental (PDB) structures, the B-factor (temperature factor) quantifies the positional spread of each atom in the crystal — a combination of thermal vibration and static disorder — in units of Å². High B-factors mark flexible loops or poorly resolved regions; low B-factors mark the rigid, well-ordered core.

Q: How big and how compact is the whole molecule?
A: Three whole-structure scalars: the radius of gyration (RMS distance of Cα from centroid, in Å), the count of Cα–Cα contacts (pairs closer than 8 Å and separated by more than four residues in sequence — i.e. tertiary, not local, contacts), and the bounding-box dimensions. Together they distinguish compact globular folds from extended fibres or disordered chains.

Q: What does the local fold look like, residue by residue?
A: A 3Di character summarizes, for each residue, the relative orientation of the Cα frame of its nearest spatial neighbor. Because it encodes fold topology rather than chemistry, 3Di alignments detect remote structural similarity that sequence alignment misses.

Q: How confident is the AlphaFold model at each residue?
A: For AlphaFold models, the B-factor field carries pLDDT — the model's own estimate of local accuracy on a 0–100 scale. Regions with pLDDT<50 should be treated as essentially unmodeled; they often correspond to intrinsically disordered segments.